Protein AF-T1AWT4-F1 (afdb_monomer_lite)

Organism: NCBI:txid410659

Structure (mmCIF, N/CA/C/O backbone):
data_AF-T1AWT4-F1
#
_entry.id   AF-T1AWT4-F1
#
loop_
_atom_site.group_PDB
_atom_site.id
_atom_site.type_symbol
_atom_site.label_atom_id
_atom_site.label_alt_id
_atom_site.label_comp_id
_atom_site.label_asym_id
_atom_site.label_entity_id
_atom_site.label_seq_id
_atom_site.pdbx_PDB_ins_code
_atom_site.Cartn_x
_atom_site.Cartn_y
_atom_site.Cartn_z
_atom_site.occupancy
_atom_site.B_iso_or_equiv
_atom_site.auth_seq_id
_atom_site.auth_comp_id
_atom_site.auth_asym_id
_atom_site.auth_atom_id
_atom_site.pdbx_PDB_model_num
ATOM 1 N N . MET A 1 1 ? 27.250 -17.850 -4.376 1.00 70.38 1 MET A N 1
ATOM 2 C CA . MET A 1 1 ? 25.868 -17.706 -3.883 1.00 70.38 1 MET A CA 1
ATOM 3 C C . MET A 1 1 ? 25.867 -16.554 -2.902 1.00 70.38 1 MET A C 1
ATOM 5 O O . MET A 1 1 ? 26.574 -16.619 -1.905 1.00 70.38 1 MET A O 1
ATOM 9 N N . SER A 1 2 ? 25.187 -15.474 -3.256 1.00 79.06 2 SER A N 1
ATOM 10 C CA . SER A 1 2 ? 25.083 -14.270 -2.449 1.00 79.06 2 SER A CA 1
ATOM 11 C C . SER A 1 2 ? 23.955 -14.432 -1.433 1.00 79.06 2 SER A C 1
ATOM 13 O O . SER A 1 2 ? 22.835 -14.782 -1.810 1.00 79.06 2 SER A O 1
ATOM 15 N N . LEU A 1 3 ? 24.257 -14.219 -0.152 1.00 82.38 3 LEU A N 1
ATOM 16 C CA . LEU A 1 3 ? 23.323 -14.433 0.962 1.00 82.38 3 LEU A CA 1
ATOM 17 C C . LEU A 1 3 ? 22.868 -13.127 1.630 1.00 82.38 3 LEU A C 1
ATOM 19 O O . LEU A 1 3 ? 22.221 -13.192 2.670 1.00 82.38 3 LEU A O 1
ATOM 23 N N . TYR A 1 4 ? 23.165 -11.954 1.058 1.00 80.94 4 TYR A N 1
ATOM 24 C CA . TYR A 1 4 ? 22.809 -10.673 1.690 1.00 80.94 4 TYR A CA 1
ATOM 25 C C . TYR A 1 4 ? 21.291 -10.459 1.816 1.00 80.94 4 TYR A C 1
ATOM 27 O O . TYR A 1 4 ? 20.862 -9.764 2.720 1.00 80.94 4 TYR A O 1
ATOM 35 N N . LEU A 1 5 ? 20.471 -11.111 0.982 1.00 79.75 5 LEU A N 1
ATOM 36 C CA . LEU A 1 5 ? 19.000 -11.064 1.075 1.00 79.75 5 LEU A CA 1
ATOM 37 C C . LEU A 1 5 ? 18.419 -12.033 2.121 1.00 79.75 5 LEU A C 1
ATOM 39 O O . LEU A 1 5 ? 17.214 -12.026 2.378 1.00 79.75 5 LEU A O 1
ATOM 43 N N . LEU A 1 6 ? 19.243 -12.906 2.714 1.00 81.94 6 LEU A N 1
ATOM 44 C CA . LEU A 1 6 ? 18.782 -13.909 3.677 1.00 81.94 6 LEU A CA 1
ATOM 45 C C . LEU A 1 6 ? 18.166 -13.283 4.945 1.00 81.94 6 LEU A C 1
ATOM 47 O O . LEU A 1 6 ? 17.112 -13.769 5.362 1.00 81.94 6 LEU A O 1
ATOM 51 N N . PRO A 1 7 ? 18.742 -12.226 5.557 1.00 84.31 7 PRO A N 1
ATOM 52 C CA . PRO A 1 7 ? 18.127 -11.550 6.696 1.00 84.31 7 PRO A CA 1
ATOM 53 C C . PRO A 1 7 ? 16.744 -10.990 6.361 1.00 84.31 7 PRO A C 1
ATOM 55 O O . PRO A 1 7 ? 15.805 -11.216 7.124 1.00 84.31 7 PRO A O 1
ATOM 58 N N . ASP A 1 8 ? 16.588 -10.346 5.200 1.00 80.19 8 ASP A N 1
ATOM 59 C CA . ASP A 1 8 ? 15.307 -9.773 4.782 1.00 80.19 8 ASP A CA 1
ATOM 60 C C . ASP A 1 8 ? 14.252 -10.847 4.517 1.00 80.19 8 ASP A C 1
ATOM 62 O O . ASP A 1 8 ? 13.100 -10.728 4.944 1.00 80.19 8 ASP A O 1
ATOM 66 N N . PHE A 1 9 ? 14.656 -11.948 3.880 1.00 80.81 9 PHE A N 1
ATOM 67 C CA . PHE A 1 9 ? 13.790 -13.103 3.679 1.00 80.81 9 PHE A CA 1
ATOM 68 C C . PHE A 1 9 ? 13.318 -13.700 5.011 1.00 80.81 9 PHE A C 1
ATOM 70 O O . PHE A 1 9 ? 12.131 -13.985 5.176 1.00 80.81 9 PHE A O 1
ATOM 77 N N . LEU A 1 10 ? 14.223 -13.867 5.982 1.00 85.12 10 LEU A N 1
ATOM 78 C CA . LEU A 1 10 ? 13.881 -14.387 7.308 1.00 85.12 10 LEU A CA 1
ATOM 79 C C . LEU A 1 10 ? 12.974 -13.423 8.081 1.00 85.12 10 LEU A C 1
ATOM 81 O O . LEU A 1 10 ? 12.008 -13.865 8.705 1.00 85.12 10 LEU A O 1
ATOM 85 N N . ALA A 1 11 ? 13.245 -12.120 8.018 1.00 82.75 11 ALA A N 1
ATOM 86 C CA . ALA A 1 11 ? 12.463 -11.104 8.709 1.00 82.75 11 ALA A CA 1
ATOM 87 C C . ALA A 1 11 ? 11.042 -10.988 8.130 1.00 82.75 11 ALA A C 1
ATOM 89 O O . ALA A 1 11 ? 10.060 -11.096 8.871 1.00 82.75 11 ALA A O 1
ATOM 90 N N . ILE A 1 12 ? 10.906 -10.842 6.807 1.00 80.69 12 ILE A N 1
ATOM 91 C CA . ILE A 1 12 ? 9.599 -10.744 6.137 1.00 80.69 12 ILE A CA 1
ATOM 92 C C . ILE A 1 12 ? 8.855 -12.084 6.194 1.00 80.69 12 ILE A C 1
ATOM 94 O O . ILE A 1 12 ? 7.650 -12.101 6.445 1.00 80.69 12 ILE A O 1
ATOM 98 N N . GLY A 1 13 ? 9.555 -13.213 6.058 1.00 83.50 13 GLY A N 1
ATOM 99 C CA . GLY A 1 13 ? 8.980 -14.547 6.237 1.00 83.50 13 GLY A CA 1
ATOM 100 C C . GLY A 1 13 ? 8.449 -14.779 7.656 1.00 83.50 13 GLY A C 1
ATOM 101 O O . GLY A 1 13 ? 7.340 -15.291 7.827 1.00 83.50 13 GLY A O 1
ATOM 102 N N . GLY A 1 14 ? 9.189 -14.343 8.679 1.00 84.75 14 GLY A N 1
ATOM 103 C CA . GLY A 1 14 ? 8.756 -14.382 10.077 1.00 84.75 14 GLY A CA 1
ATOM 104 C C . GLY A 1 14 ? 7.525 -13.510 10.334 1.00 84.75 14 GLY A C 1
ATOM 105 O O . GLY A 1 14 ? 6.547 -13.979 10.921 1.00 84.75 14 GLY A O 1
ATOM 106 N N . LEU A 1 15 ? 7.523 -12.272 9.830 1.00 79.81 15 LEU A N 1
ATOM 107 C CA . LEU A 1 15 ? 6.368 -11.371 9.903 1.00 79.81 15 LEU A CA 1
ATOM 108 C C . LEU A 1 15 ? 5.143 -11.957 9.197 1.00 79.81 15 LEU A C 1
ATOM 110 O O . LEU A 1 15 ? 4.047 -11.943 9.757 1.00 79.81 15 LEU A O 1
ATOM 114 N N . PHE A 1 16 ? 5.322 -12.540 8.011 1.00 82.19 16 PHE A N 1
ATOM 115 C CA . PHE A 1 16 ? 4.252 -13.218 7.287 1.00 82.19 16 PHE A CA 1
ATOM 116 C C . PHE A 1 16 ? 3.688 -14.401 8.084 1.00 82.19 16 PHE A C 1
ATOM 118 O O . PHE A 1 16 ? 2.470 -14.540 8.192 1.00 82.19 16 PHE A O 1
ATOM 125 N N . ALA A 1 17 ? 4.541 -15.220 8.706 1.00 84.88 17 ALA A N 1
ATOM 126 C CA . ALA A 1 17 ? 4.103 -16.331 9.548 1.00 84.88 17 ALA A CA 1
ATOM 127 C C . ALA A 1 17 ? 3.282 -15.855 10.761 1.00 84.88 17 ALA A C 1
ATOM 129 O O . ALA A 1 17 ? 2.234 -16.436 11.062 1.00 84.88 17 ALA A O 1
ATOM 130 N N . ILE A 1 18 ? 3.705 -14.769 11.418 1.00 81.81 18 ILE A N 1
ATOM 131 C CA . ILE A 1 18 ? 2.941 -14.121 12.497 1.00 81.81 18 ILE A CA 1
ATOM 132 C C . ILE A 1 18 ? 1.583 -13.652 11.967 1.00 81.81 18 ILE A C 1
ATOM 134 O O . ILE A 1 18 ? 0.546 -13.950 12.561 1.00 81.81 18 ILE A O 1
ATOM 138 N N . PHE A 1 19 ? 1.567 -12.983 10.817 1.00 76.19 19 PHE A N 1
ATOM 139 C CA . PHE A 1 19 ? 0.353 -12.452 10.206 1.00 76.19 19 PHE A CA 1
ATOM 140 C C . PHE A 1 19 ? -0.645 -13.559 9.825 1.00 76.19 19 PHE A C 1
ATOM 142 O O . PHE A 1 19 ? -1.837 -13.474 10.125 1.00 76.19 19 PHE A O 1
ATOM 149 N N . VAL A 1 20 ? -0.161 -14.661 9.242 1.00 80.56 20 VAL A N 1
ATOM 150 C CA . VAL A 1 20 ? -0.964 -15.858 8.938 1.00 80.56 20 VAL A CA 1
ATOM 151 C C . VAL A 1 20 ? -1.459 -16.544 10.217 1.00 80.56 20 VAL A C 1
ATOM 153 O O . VAL A 1 20 ? -2.585 -17.046 10.256 1.00 80.56 20 VAL A O 1
ATOM 156 N N . SER A 1 21 ? -0.664 -16.554 11.288 1.00 82.00 21 SER A N 1
ATOM 157 C CA . SER A 1 21 ? -1.091 -17.071 12.593 1.00 82.00 21 SER A CA 1
ATOM 158 C C . SER A 1 21 ? -2.241 -16.240 13.183 1.00 82.00 21 SER A C 1
ATOM 160 O O . SER A 1 21 ? -3.249 -16.798 13.627 1.00 82.00 21 SER A O 1
ATOM 162 N N . LEU A 1 22 ? -2.154 -14.907 13.096 1.00 74.50 22 LEU A N 1
ATOM 163 C CA . LEU A 1 22 ? -3.213 -13.977 13.510 1.00 74.50 22 LEU A CA 1
ATOM 164 C C . LEU A 1 22 ? -4.487 -14.135 12.663 1.00 74.50 22 LEU A C 1
ATOM 166 O O . LEU A 1 22 ? -5.605 -14.085 13.185 1.00 74.50 22 LEU A O 1
ATOM 170 N N . LEU A 1 23 ? -4.334 -14.419 11.368 1.00 71.62 23 LEU A N 1
ATOM 171 C CA . LEU A 1 23 ? -5.440 -14.721 10.458 1.00 71.62 23 LEU A CA 1
ATOM 172 C C . LEU A 1 23 ? -6.250 -15.953 10.855 1.00 71.62 23 LEU A C 1
ATOM 174 O O . LEU A 1 23 ? -7.463 -15.976 10.664 1.00 71.62 23 LEU A O 1
ATOM 178 N N . ARG A 1 24 ? -5.612 -16.985 11.417 1.00 74.94 24 ARG A N 1
ATOM 179 C CA . ARG A 1 24 ? -6.326 -18.196 11.860 1.00 74.94 24 ARG A CA 1
ATOM 180 C C . ARG A 1 24 ? -7.272 -17.919 13.028 1.00 74.94 24 ARG A C 1
ATOM 182 O O . ARG A 1 24 ? -8.227 -18.665 13.222 1.00 74.94 24 ARG A O 1
ATOM 189 N N . ARG A 1 25 ? -7.015 -16.856 13.796 1.00 69.88 25 ARG A N 1
ATOM 190 C CA . ARG A 1 25 ? -7.799 -16.474 14.979 1.00 69.88 25 ARG A CA 1
ATOM 191 C C . ARG A 1 25 ? -8.876 -15.431 14.688 1.00 69.88 25 ARG A C 1
ATOM 193 O O . ARG A 1 25 ? -9.748 -15.223 15.524 1.00 69.88 25 ARG A O 1
ATOM 200 N N . THR A 1 26 ? -8.848 -14.789 13.520 1.00 65.00 26 THR A N 1
ATOM 201 C CA . THR A 1 26 ? -9.745 -13.678 13.181 1.00 65.00 26 THR A CA 1
ATOM 202 C C . THR A 1 26 ? -10.604 -14.014 11.959 1.00 65.00 26 THR A C 1
ATOM 204 O O . THR A 1 26 ? -10.121 -14.478 10.931 1.00 65.00 26 THR A O 1
ATOM 207 N N . ARG A 1 27 ? -11.921 -13.765 12.031 1.00 61.97 27 ARG A N 1
ATOM 208 C CA . ARG A 1 27 ? -12.831 -13.902 10.869 1.00 61.97 27 ARG A CA 1
ATOM 209 C C . ARG A 1 27 ? -12.852 -12.655 9.973 1.00 61.97 27 ARG A C 1
ATOM 211 O O . ARG A 1 27 ? -13.668 -12.566 9.056 1.00 61.97 27 ARG A O 1
ATOM 218 N N . GLN A 1 28 ? -11.972 -11.687 10.227 1.00 66.38 28 GLN A N 1
ATOM 219 C CA . GLN A 1 28 ? -11.958 -10.425 9.503 1.00 66.38 28 GLN A CA 1
ATOM 220 C C . GLN A 1 28 ? -11.434 -10.613 8.073 1.00 66.38 28 GLN A C 1
ATOM 222 O O . GLN A 1 28 ? -10.284 -10.970 7.831 1.00 66.38 28 GLN A O 1
ATOM 227 N N . THR A 1 29 ? -12.299 -10.316 7.106 1.00 65.31 29 THR A N 1
ATOM 228 C CA . THR A 1 29 ? -12.002 -10.355 5.666 1.00 65.31 29 THR A CA 1
ATOM 229 C C . THR A 1 29 ? -10.835 -9.433 5.286 1.00 65.31 29 THR A C 1
ATOM 231 O O . THR A 1 29 ? -9.988 -9.827 4.487 1.00 65.31 29 THR A O 1
ATOM 234 N N . ARG A 1 30 ? -10.739 -8.253 5.915 1.00 71.25 30 ARG A N 1
ATOM 235 C CA . ARG A 1 30 ? -9.683 -7.251 5.685 1.00 71.25 30 ARG A CA 1
ATOM 236 C C . ARG A 1 30 ? -8.277 -7.829 5.858 1.00 71.25 30 ARG A C 1
ATOM 238 O O . ARG A 1 30 ? -7.396 -7.584 5.042 1.00 71.25 30 ARG A O 1
ATOM 245 N N . MET A 1 31 ? -8.090 -8.658 6.882 1.00 74.81 31 MET A N 1
ATOM 246 C CA . MET A 1 31 ? -6.802 -9.263 7.208 1.00 74.81 31 MET A CA 1
ATOM 247 C C . MET A 1 31 ? -6.298 -10.198 6.095 1.00 74.81 31 MET A C 1
ATOM 249 O O . MET A 1 31 ? -5.097 -10.336 5.882 1.00 74.81 31 MET A O 1
ATOM 253 N N . ARG A 1 32 ? -7.203 -10.835 5.338 1.00 79.12 32 ARG A N 1
ATOM 254 C CA . ARG A 1 32 ? -6.817 -11.745 4.245 1.00 79.12 32 ARG A CA 1
ATOM 255 C C . ARG A 1 32 ? -6.215 -10.987 3.066 1.00 79.12 32 ARG A C 1
ATOM 257 O O . ARG A 1 32 ? -5.244 -11.457 2.483 1.00 79.12 32 ARG A O 1
ATOM 264 N N . SER A 1 33 ? -6.755 -9.811 2.749 1.00 79.56 33 SER A N 1
ATOM 265 C CA . SER A 1 33 ? -6.222 -8.943 1.693 1.00 79.56 33 SER A CA 1
ATOM 266 C C . SER A 1 33 ? -4.827 -8.419 2.045 1.00 79.56 33 SER A C 1
ATOM 268 O O . SER A 1 33 ? -3.948 -8.406 1.190 1.00 79.56 33 SER A O 1
ATOM 270 N N . TRP A 1 34 ? -4.579 -8.088 3.316 1.00 85.38 34 TRP A N 1
ATOM 271 C CA . TRP A 1 34 ? -3.237 -7.726 3.785 1.00 85.38 34 TRP A CA 1
ATOM 272 C C . TRP A 1 34 ? -2.228 -8.866 3.627 1.00 85.38 34 TRP A C 1
ATOM 274 O O . TRP A 1 34 ? -1.111 -8.643 3.167 1.00 85.38 34 TRP A O 1
ATOM 284 N N . ALA A 1 35 ? -2.623 -10.099 3.953 1.00 86.38 35 ALA A N 1
ATOM 285 C CA . ALA A 1 35 ? -1.745 -11.254 3.794 1.00 86.38 35 ALA A CA 1
ATOM 286 C C . ALA A 1 35 ? -1.373 -11.530 2.334 1.00 86.38 35 ALA A C 1
ATOM 288 O O . ALA A 1 35 ? -0.261 -11.982 2.080 1.00 86.38 35 ALA A O 1
ATOM 289 N N . LEU A 1 36 ? -2.257 -11.224 1.377 1.00 88.19 36 LEU A N 1
ATOM 290 C CA . LEU A 1 36 ? -1.915 -11.303 -0.043 1.00 88.19 36 LEU A CA 1
ATOM 291 C C . LEU A 1 36 ? -0.762 -10.350 -0.390 1.00 88.19 36 LEU A C 1
ATOM 293 O O . LEU A 1 36 ? 0.190 -10.775 -1.036 1.00 88.19 36 LEU A O 1
ATOM 297 N N . GLY A 1 37 ? -0.806 -9.100 0.080 1.00 90.69 37 GLY A N 1
ATOM 298 C CA . GLY A 1 37 ? 0.286 -8.144 -0.137 1.00 90.69 37 GLY A CA 1
ATOM 299 C C . GLY A 1 37 ? 1.610 -8.612 0.475 1.00 90.69 37 GLY A C 1
ATOM 300 O O . GLY A 1 37 ? 2.645 -8.559 -0.184 1.00 90.69 37 GLY A O 1
ATOM 301 N N . TRP A 1 38 ? 1.582 -9.180 1.685 1.00 91.12 38 TRP A N 1
ATOM 302 C CA . TRP A 1 38 ? 2.777 -9.774 2.301 1.00 91.12 38 TRP A CA 1
ATOM 303 C C . TRP A 1 38 ? 3.313 -10.995 1.543 1.00 91.12 38 TRP A C 1
ATOM 305 O O . TRP A 1 38 ? 4.525 -11.143 1.407 1.00 91.12 38 TRP A O 1
ATOM 315 N N . ALA A 1 39 ? 2.436 -11.848 1.008 1.00 91.00 39 ALA A N 1
ATOM 316 C CA . ALA A 1 39 ? 2.845 -12.983 0.181 1.00 91.00 39 ALA A CA 1
ATOM 317 C C . ALA A 1 39 ? 3.509 -12.526 -1.132 1.00 91.00 39 ALA A C 1
ATOM 319 O O . ALA A 1 39 ? 4.505 -13.111 -1.562 1.00 91.00 39 ALA A O 1
ATOM 320 N N . LEU A 1 40 ? 2.995 -11.455 -1.744 1.00 93.75 40 LEU A N 1
ATOM 321 C CA . LEU A 1 40 ? 3.599 -10.839 -2.927 1.00 93.75 40 LEU A CA 1
ATOM 322 C C . LEU A 1 40 ? 4.975 -10.242 -2.600 1.00 93.75 40 LEU A C 1
ATOM 324 O O . LEU A 1 40 ? 5.919 -10.480 -3.344 1.00 93.75 40 LEU A O 1
ATOM 328 N N . LEU A 1 41 ? 5.144 -9.584 -1.448 1.00 92.44 41 LEU A N 1
ATOM 329 C CA . LEU A 1 41 ? 6.462 -9.104 -1.003 1.00 92.44 41 LEU A CA 1
ATOM 330 C C . LEU A 1 41 ? 7.462 -10.231 -0.747 1.00 92.44 41 LEU A C 1
ATOM 332 O O . LEU A 1 41 ? 8.628 -10.108 -1.109 1.00 92.44 41 LEU A O 1
ATOM 336 N N . LEU A 1 42 ? 7.021 -11.344 -0.159 1.00 91.50 42 LEU A N 1
ATOM 337 C CA . LEU A 1 42 ? 7.882 -12.513 0.012 1.00 91.50 42 LEU A CA 1
ATOM 338 C C . LEU A 1 42 ? 8.323 -13.076 -1.348 1.00 91.50 42 LEU A C 1
ATOM 340 O O . LEU A 1 42 ? 9.478 -13.456 -1.524 1.00 91.50 42 LEU A O 1
ATOM 344 N N . THR A 1 43 ? 7.410 -13.080 -2.323 1.00 93.38 43 THR A N 1
ATOM 345 C CA . THR A 1 43 ? 7.704 -13.497 -3.701 1.00 93.38 43 THR A CA 1
ATOM 346 C C . THR A 1 43 ? 8.664 -12.523 -4.387 1.00 93.38 43 THR A C 1
ATOM 348 O O . THR A 1 43 ? 9.556 -12.966 -5.101 1.00 93.38 43 THR A O 1
ATOM 351 N N . HIS A 1 44 ? 8.537 -11.218 -4.130 1.00 94.00 44 HIS A N 1
ATOM 352 C CA . HIS A 1 44 ? 9.476 -10.193 -4.589 1.00 94.00 44 HIS A CA 1
ATOM 353 C C . HIS A 1 44 ? 10.908 -10.477 -4.106 1.00 94.00 44 HIS A C 1
ATOM 355 O O . HIS A 1 44 ? 11.807 -10.566 -4.936 1.00 94.00 44 HIS A O 1
ATOM 361 N N . ILE A 1 45 ? 11.108 -10.727 -2.807 1.00 91.38 45 ILE A N 1
ATOM 362 C CA . ILE A 1 45 ? 12.441 -11.030 -2.244 1.00 91.38 45 ILE A CA 1
ATOM 363 C C . ILE A 1 45 ? 12.992 -12.336 -2.817 1.00 91.38 45 ILE A C 1
ATOM 365 O O . ILE A 1 45 ? 14.177 -12.442 -3.120 1.00 91.38 45 ILE A O 1
ATOM 369 N N . LEU A 1 46 ? 12.136 -13.350 -2.983 1.00 91.62 46 LEU A N 1
ATOM 370 C CA . LEU A 1 46 ? 12.548 -14.619 -3.578 1.00 91.62 46 LEU A CA 1
ATOM 371 C C . LEU A 1 46 ? 12.982 -14.442 -5.040 1.00 91.62 46 LEU A C 1
ATOM 373 O O . LEU A 1 46 ? 13.968 -15.042 -5.464 1.00 91.62 46 LEU A O 1
ATOM 377 N N . ALA A 1 47 ? 12.267 -13.619 -5.806 1.00 94.31 47 ALA A N 1
ATOM 378 C CA . ALA A 1 47 ? 12.626 -13.300 -7.182 1.00 94.31 47 ALA A CA 1
ATOM 379 C C . ALA A 1 47 ? 13.931 -12.491 -7.253 1.00 94.31 47 ALA A C 1
ATOM 381 O O . ALA A 1 47 ? 14.787 -12.800 -8.076 1.00 94.31 47 ALA A O 1
ATOM 382 N N . GLU A 1 48 ? 14.143 -11.539 -6.344 1.00 92.06 48 GLU A N 1
ATOM 383 C CA . GLU A 1 48 ? 15.404 -10.797 -6.229 1.00 92.06 48 GLU A CA 1
ATOM 384 C C . GLU A 1 48 ? 16.575 -11.729 -5.875 1.00 92.06 48 GLU A C 1
ATOM 386 O O . GLU A 1 48 ? 17.638 -11.686 -6.492 1.00 92.06 48 GLU A O 1
ATOM 391 N N . PHE A 1 49 ? 16.350 -12.674 -4.960 1.00 90.62 49 PHE A N 1
ATOM 392 C CA . PHE A 1 49 ? 17.328 -13.701 -4.621 1.00 90.62 49 PHE A CA 1
ATOM 393 C C . PHE A 1 49 ? 17.717 -14.555 -5.832 1.00 90.62 49 PHE A C 1
ATOM 395 O O . PHE A 1 49 ? 18.902 -14.841 -6.033 1.00 90.62 49 PHE A O 1
ATOM 402 N N . VAL A 1 50 ? 16.735 -14.947 -6.651 1.00 92.00 50 VAL A N 1
ATOM 403 C CA . VAL A 1 50 ? 16.977 -15.647 -7.918 1.00 92.00 50 VAL A CA 1
ATOM 404 C C . VAL A 1 50 ? 17.775 -14.763 -8.875 1.00 92.00 50 VAL A C 1
ATOM 406 O O . VAL A 1 50 ? 18.749 -15.251 -9.443 1.00 92.00 50 VAL A O 1
ATOM 409 N N . ALA A 1 51 ? 17.425 -13.483 -9.014 1.00 91.50 51 ALA A N 1
ATOM 410 C CA . ALA A 1 51 ? 18.093 -12.557 -9.926 1.00 91.50 51 ALA A CA 1
ATOM 411 C C . ALA A 1 51 ? 19.591 -12.412 -9.618 1.00 91.50 51 ALA A C 1
ATOM 413 O O . ALA A 1 51 ? 20.440 -12.504 -10.504 1.00 91.50 51 ALA A O 1
ATOM 414 N N . VAL A 1 52 ? 19.922 -12.285 -8.333 1.00 89.88 52 VAL A N 1
ATOM 415 C CA . VAL A 1 52 ? 21.297 -12.111 -7.846 1.00 89.88 52 VAL A CA 1
ATOM 416 C C . VAL A 1 52 ? 22.132 -13.386 -7.990 1.00 89.88 52 VAL A C 1
ATOM 418 O O . VAL A 1 52 ? 23.347 -13.319 -8.180 1.00 89.88 52 VAL A O 1
ATOM 421 N N . ASN A 1 53 ? 21.508 -14.561 -7.871 1.00 89.44 53 ASN A N 1
ATOM 422 C CA . ASN A 1 53 ? 22.216 -15.843 -7.829 1.00 89.44 53 ASN A CA 1
ATOM 423 C C . ASN A 1 53 ? 22.207 -16.616 -9.156 1.00 89.44 53 ASN A C 1
ATOM 425 O O . ASN A 1 53 ? 23.063 -17.481 -9.347 1.00 89.44 53 ASN A O 1
ATOM 429 N N . ILE A 1 54 ? 21.263 -16.339 -10.060 1.00 91.44 54 ILE A N 1
ATOM 430 C CA . ILE A 1 54 ? 21.089 -17.038 -11.340 1.00 91.44 54 ILE A CA 1
ATOM 431 C C . ILE A 1 54 ? 21.203 -16.027 -12.485 1.00 91.44 54 ILE A C 1
ATOM 433 O O . ILE A 1 54 ? 20.211 -15.533 -13.017 1.00 91.44 54 ILE A O 1
ATOM 437 N N . HIS A 1 55 ? 22.439 -15.754 -12.907 1.00 86.00 55 HIS A N 1
ATOM 438 C CA . HIS A 1 55 ? 22.738 -14.725 -13.910 1.00 86.00 55 HIS A CA 1
ATOM 439 C C . HIS A 1 55 ? 22.012 -14.915 -15.253 1.00 86.00 55 HIS A C 1
ATOM 441 O O . HIS A 1 55 ? 21.635 -13.935 -15.883 1.00 86.00 55 HIS A O 1
ATOM 447 N N . THR A 1 56 ? 21.759 -16.157 -15.684 1.00 88.69 56 THR A N 1
ATOM 448 C CA . THR A 1 56 ? 21.064 -16.452 -16.955 1.00 88.69 56 THR A CA 1
ATOM 449 C C . THR A 1 56 ? 19.585 -16.066 -16.962 1.00 88.69 56 THR A C 1
ATOM 451 O O . THR A 1 56 ? 18.992 -15.977 -18.033 1.00 88.69 56 THR A O 1
ATOM 454 N N . ALA A 1 57 ? 18.986 -15.850 -15.790 1.00 86.62 57 ALA A N 1
ATOM 455 C CA . ALA A 1 57 ? 17.589 -15.458 -15.627 1.00 86.62 57 ALA A CA 1
ATOM 456 C C . ALA A 1 57 ? 17.442 -14.107 -14.903 1.00 86.62 57 ALA A C 1
ATOM 458 O O . ALA A 1 57 ? 16.337 -13.772 -14.484 1.00 86.62 57 ALA A O 1
ATOM 459 N N . SER A 1 58 ? 18.535 -13.348 -14.753 1.00 90.81 58 SER A N 1
ATOM 460 C CA . SER A 1 58 ? 18.601 -12.128 -13.937 1.00 90.81 58 SER A CA 1
ATOM 461 C C . SER A 1 58 ? 17.526 -11.108 -14.314 1.00 90.81 58 SER A C 1
ATOM 463 O O . SER A 1 58 ? 16.720 -10.730 -13.468 1.00 90.81 58 SER A O 1
ATOM 465 N N . ASP A 1 59 ? 17.445 -10.723 -15.588 1.00 92.19 59 ASP A N 1
ATOM 466 C CA . ASP A 1 59 ? 16.521 -9.674 -16.043 1.00 92.19 59 ASP A CA 1
ATOM 467 C C . ASP A 1 59 ? 15.055 -10.080 -15.857 1.00 92.19 59 ASP A C 1
ATOM 469 O O . ASP A 1 59 ? 14.237 -9.314 -15.348 1.00 92.19 59 ASP A O 1
ATOM 473 N N . ALA A 1 60 ? 14.727 -11.330 -16.193 1.00 94.38 60 ALA A N 1
ATOM 474 C CA . ALA A 1 60 ? 13.391 -11.877 -15.982 1.00 94.38 60 ALA A CA 1
ATOM 475 C C . ALA A 1 60 ? 13.040 -11.953 -14.487 1.00 94.38 60 ALA A C 1
ATOM 477 O O . ALA A 1 60 ? 11.907 -11.673 -14.099 1.00 94.38 60 ALA A O 1
ATOM 478 N N . ALA A 1 61 ? 14.004 -12.308 -13.639 1.00 95.25 61 ALA A N 1
ATOM 479 C CA . ALA A 1 61 ? 13.813 -12.384 -12.201 1.00 95.25 61 ALA A CA 1
ATOM 480 C C . ALA A 1 61 ? 13.637 -10.992 -11.568 1.00 95.25 61 ALA A C 1
ATOM 482 O O . ALA A 1 61 ? 12.734 -10.828 -10.748 1.00 95.25 61 ALA A O 1
ATOM 483 N N . TYR A 1 62 ? 14.388 -9.971 -12.000 1.00 95.81 62 TYR A N 1
ATOM 484 C CA . TYR A 1 62 ? 14.156 -8.582 -11.585 1.00 95.81 62 TYR A CA 1
ATOM 485 C C . TYR A 1 62 ? 12.814 -8.035 -12.085 1.00 95.81 62 TYR A C 1
ATOM 487 O O . TYR A 1 62 ? 12.122 -7.347 -11.333 1.00 95.81 62 TYR A O 1
ATOM 495 N N . ALA A 1 63 ? 12.386 -8.398 -13.298 1.00 96.25 63 ALA A N 1
ATOM 496 C CA . ALA A 1 63 ? 11.051 -8.061 -13.787 1.00 96.25 63 ALA A CA 1
ATOM 497 C C . ALA A 1 63 ? 9.965 -8.658 -12.880 1.00 96.25 63 ALA A C 1
ATOM 499 O O . ALA A 1 63 ? 9.062 -7.948 -12.439 1.00 96.25 63 ALA A O 1
ATOM 500 N N . VAL A 1 64 ? 10.075 -9.949 -12.542 1.00 97.38 64 VAL A N 1
ATOM 501 C CA . VAL A 1 64 ? 9.148 -10.613 -11.613 1.00 97.38 64 VAL A CA 1
ATOM 502 C C . VAL A 1 64 ? 9.184 -9.942 -10.242 1.00 97.38 64 VAL A C 1
ATOM 504 O O . VAL A 1 64 ? 8.121 -9.652 -9.695 1.00 97.38 64 VAL A O 1
ATOM 507 N N . ALA A 1 65 ? 10.368 -9.646 -9.701 1.00 96.56 65 ALA A N 1
ATOM 508 C CA . ALA A 1 65 ? 10.508 -8.973 -8.413 1.00 96.56 65 ALA A CA 1
ATOM 509 C C . ALA A 1 65 ? 9.787 -7.615 -8.408 1.00 96.56 65 ALA A C 1
ATOM 511 O O . ALA A 1 65 ? 9.008 -7.334 -7.494 1.00 96.56 65 ALA A O 1
ATOM 512 N N . SER A 1 66 ? 9.984 -6.806 -9.447 1.00 97.25 66 SER A N 1
ATOM 513 C CA . SER A 1 66 ? 9.361 -5.488 -9.608 1.00 97.25 66 SER A CA 1
ATOM 514 C C . SER A 1 66 ? 7.842 -5.570 -9.785 1.00 97.25 66 SER A C 1
ATOM 516 O O . SER A 1 66 ? 7.103 -4.812 -9.158 1.00 97.25 66 SER A O 1
ATOM 518 N N . ILE A 1 67 ? 7.349 -6.537 -10.567 1.00 97.44 67 ILE A N 1
ATOM 519 C CA . ILE A 1 67 ? 5.907 -6.775 -10.735 1.00 97.44 67 ILE A CA 1
ATOM 520 C C . ILE A 1 67 ? 5.278 -7.207 -9.407 1.00 97.44 67 ILE A C 1
ATOM 522 O O . ILE A 1 67 ? 4.211 -6.718 -9.048 1.00 97.44 67 ILE A O 1
ATOM 526 N N . MET A 1 68 ? 5.922 -8.098 -8.648 1.00 97.12 68 MET A N 1
ATOM 527 C CA . MET A 1 68 ? 5.413 -8.521 -7.339 1.00 97.12 68 MET A CA 1
ATOM 528 C C . MET A 1 68 ? 5.361 -7.357 -6.342 1.00 97.12 68 MET A C 1
ATOM 530 O O . MET A 1 68 ? 4.410 -7.268 -5.566 1.00 97.12 68 MET A O 1
ATOM 534 N N . LEU A 1 69 ? 6.338 -6.447 -6.389 1.00 96.19 69 LEU A N 1
ATOM 535 C CA . LEU A 1 69 ? 6.353 -5.237 -5.569 1.00 96.19 69 LEU A CA 1
ATOM 536 C C . LEU A 1 69 ? 5.198 -4.289 -5.935 1.00 96.19 69 LEU A C 1
ATOM 538 O O . LEU A 1 69 ? 4.460 -3.853 -5.051 1.00 96.19 69 LEU A O 1
ATOM 542 N N . LEU A 1 70 ? 4.976 -4.047 -7.233 1.00 96.44 70 LEU A N 1
ATOM 543 C CA . LEU A 1 70 ? 3.827 -3.281 -7.723 1.00 96.44 70 LEU A CA 1
ATOM 544 C C . LEU A 1 70 ? 2.506 -3.919 -7.263 1.00 96.44 70 LEU A C 1
ATOM 546 O O . LEU A 1 70 ? 1.697 -3.269 -6.600 1.00 96.44 70 LEU A O 1
ATOM 550 N N . LEU A 1 71 ? 2.306 -5.213 -7.530 1.00 94.69 71 LEU A N 1
ATOM 551 C CA . LEU A 1 71 ? 1.088 -5.937 -7.155 1.00 94.69 71 LEU A CA 1
ATOM 552 C C . LEU A 1 71 ? 0.869 -5.990 -5.634 1.00 94.69 71 LEU A C 1
ATOM 554 O O . LEU A 1 71 ? -0.279 -6.036 -5.184 1.00 94.69 71 LEU A O 1
ATOM 558 N N . ALA A 1 72 ? 1.931 -5.961 -4.824 1.00 94.50 72 ALA A N 1
ATOM 559 C CA . ALA A 1 72 ? 1.803 -5.862 -3.373 1.00 94.50 72 ALA A CA 1
ATOM 560 C C . ALA A 1 72 ? 1.142 -4.539 -2.960 1.00 94.50 72 ALA A C 1
ATOM 562 O O . ALA A 1 72 ? 0.235 -4.548 -2.125 1.00 94.50 72 ALA A O 1
ATOM 563 N N . SER A 1 73 ? 1.530 -3.417 -3.577 1.00 94.25 73 SER A N 1
ATOM 564 C CA . SER A 1 73 ? 0.886 -2.119 -3.336 1.00 94.25 73 SER A CA 1
ATOM 565 C C . SER A 1 73 ? -0.605 -2.149 -3.699 1.00 94.25 73 SER A C 1
ATOM 567 O O . SER A 1 73 ? -1.442 -1.704 -2.917 1.00 94.25 73 SER A O 1
ATOM 569 N N . VAL A 1 74 ? -0.961 -2.795 -4.809 1.00 90.25 74 VAL A N 1
ATOM 570 C CA . VAL A 1 74 ? -2.344 -2.985 -5.270 1.00 90.25 74 VAL A CA 1
ATOM 571 C C . VAL A 1 74 ? -3.152 -3.824 -4.277 1.00 90.25 74 VAL A C 1
ATOM 573 O O . VAL A 1 74 ? -4.287 -3.480 -3.934 1.00 90.25 74 VAL A O 1
ATOM 576 N N . ALA A 1 75 ? -2.562 -4.901 -3.752 1.00 89.62 75 ALA A N 1
ATOM 577 C CA . ALA A 1 75 ? -3.174 -5.705 -2.699 1.00 89.62 75 ALA A CA 1
ATOM 578 C C . ALA A 1 75 ? -3.394 -4.891 -1.409 1.00 89.62 75 ALA A C 1
ATOM 580 O O . ALA A 1 75 ? -4.440 -5.031 -0.770 1.00 89.62 75 ALA A O 1
ATOM 581 N N . PHE A 1 76 ? -2.464 -4.002 -1.050 1.00 91.50 76 PHE A N 1
ATOM 582 C CA . PHE A 1 76 ? -2.606 -3.106 0.100 1.00 91.50 76 PHE A CA 1
ATOM 583 C C . PHE A 1 76 ? -3.642 -1.998 -0.122 1.00 91.50 76 PHE A C 1
ATOM 585 O O . PHE A 1 76 ? -4.436 -1.734 0.780 1.00 91.50 76 PHE A O 1
ATOM 592 N N . ILE A 1 77 ? -3.721 -1.409 -1.319 1.00 88.12 77 ILE A N 1
ATOM 593 C CA . ILE A 1 77 ? -4.797 -0.488 -1.724 1.00 88.12 77 ILE A CA 1
ATOM 594 C C . ILE A 1 77 ? -6.148 -1.182 -1.563 1.00 88.12 77 ILE A C 1
ATOM 596 O O . ILE A 1 77 ? -7.076 -0.642 -0.956 1.00 88.12 77 ILE A O 1
ATOM 600 N N . TRP A 1 78 ? -6.256 -2.416 -2.054 1.00 84.31 78 TRP A N 1
ATOM 601 C CA . TRP A 1 78 ? -7.473 -3.202 -1.918 1.00 84.31 78 TRP A CA 1
ATOM 602 C C . TRP A 1 78 ? -7.824 -3.486 -0.451 1.00 84.31 78 TRP A C 1
ATOM 604 O O . TRP A 1 78 ? -8.984 -3.336 -0.057 1.00 84.31 78 TRP A O 1
ATOM 614 N N . ALA A 1 79 ? -6.831 -3.836 0.370 1.00 85.25 79 ALA A N 1
ATOM 615 C CA . ALA A 1 79 ? -7.008 -4.065 1.800 1.00 85.25 79 ALA A CA 1
ATOM 616 C C . ALA A 1 79 ? -7.423 -2.790 2.562 1.00 85.25 79 ALA A C 1
ATOM 618 O O . ALA A 1 79 ? -8.236 -2.860 3.490 1.00 85.25 79 ALA A O 1
ATOM 619 N N . ALA A 1 80 ? -6.913 -1.625 2.153 1.00 85.56 80 ALA A N 1
ATOM 620 C CA . ALA A 1 80 ? -7.276 -0.325 2.707 1.00 85.56 80 ALA A CA 1
ATOM 621 C C . ALA A 1 80 ? -8.711 0.084 2.340 1.00 85.56 80 ALA A C 1
ATOM 623 O O . ALA A 1 80 ? -9.435 0.600 3.181 1.00 85.56 80 ALA A O 1
ATOM 624 N N . LEU A 1 81 ? -9.183 -0.208 1.126 1.00 79.12 81 LEU A N 1
ATOM 625 C CA . LEU A 1 81 ? -10.535 0.166 0.682 1.00 79.12 81 LEU A CA 1
ATOM 626 C C . LEU A 1 81 ? -11.677 -0.606 1.375 1.00 79.12 81 LEU A C 1
ATOM 628 O O . LEU A 1 81 ? -12.849 -0.299 1.135 1.00 79.12 81 LEU A O 1
ATOM 632 N N . GLU A 1 82 ? -11.364 -1.611 2.207 1.00 71.25 82 GLU A N 1
ATOM 633 C CA . GLU A 1 82 ? -12.330 -2.495 2.882 1.00 71.25 82 GLU A CA 1
ATOM 634 C C . GLU A 1 82 ? -13.425 -3.025 1.930 1.00 71.25 82 GLU A C 1
ATOM 636 O O . GLU A 1 82 ? -14.595 -3.199 2.304 1.00 71.25 82 GLU A O 1
ATOM 641 N N . ALA A 1 83 ? -13.073 -3.235 0.659 1.00 60.91 83 ALA A N 1
ATOM 642 C CA . ALA A 1 83 ? -14.009 -3.729 -0.336 1.00 60.91 83 ALA A CA 1
ATOM 643 C C . ALA A 1 83 ? -14.311 -5.208 -0.033 1.00 60.91 83 ALA A C 1
ATOM 645 O O . ALA A 1 83 ? -13.376 -5.996 0.132 1.00 60.91 83 ALA A O 1
ATOM 646 N N . PRO A 1 84 ? -15.590 -5.623 0.048 1.00 55.53 84 PRO A N 1
ATOM 647 C CA . PRO A 1 84 ? -15.917 -7.015 0.325 1.00 55.53 84 PRO A CA 1
ATOM 648 C C . PRO A 1 84 ? -15.289 -7.925 -0.740 1.00 55.53 84 PRO A C 1
ATOM 650 O O . PRO A 1 84 ? -15.438 -7.670 -1.937 1.00 55.53 84 PRO A O 1
ATOM 653 N N . LEU A 1 85 ? -14.650 -9.016 -0.292 1.00 51.66 85 LEU A N 1
ATOM 654 C CA . LEU A 1 85 ? -14.006 -10.072 -1.102 1.00 51.66 85 LEU A CA 1
ATOM 655 C C . LEU A 1 85 ? -14.884 -10.642 -2.240 1.00 51.66 85 LEU A C 1
ATOM 657 O O . LEU A 1 85 ? -14.394 -11.380 -3.085 1.00 51.66 85 LEU A O 1
ATOM 661 N N . GLN A 1 86 ? -16.181 -10.329 -2.271 1.00 53.06 86 GLN A N 1
ATOM 662 C CA . GLN A 1 86 ? -17.182 -10.958 -3.133 1.00 53.06 86 GLN A CA 1
ATOM 663 C C . GLN A 1 86 ? -17.383 -10.300 -4.508 1.00 53.06 86 GLN A C 1
ATOM 665 O O . GLN A 1 86 ? -18.114 -10.844 -5.332 1.00 53.06 86 GLN A O 1
ATOM 670 N N . HIS A 1 87 ? -16.726 -9.181 -4.823 1.00 67.50 87 HIS A N 1
ATOM 671 C CA . HIS A 1 87 ? -16.820 -8.590 -6.162 1.00 67.50 87 HIS A CA 1
ATOM 672 C C . HIS A 1 87 ? -15.573 -8.921 -6.981 1.00 67.50 87 HIS A C 1
ATOM 674 O O . HIS A 1 87 ? -14.746 -8.049 -7.220 1.00 67.50 87 HIS A O 1
ATOM 680 N N . TRP A 1 88 ? -15.449 -10.159 -7.473 1.00 71.69 88 TRP A N 1
ATOM 681 C CA . TRP A 1 88 ? -14.393 -10.543 -8.431 1.00 71.69 88 TRP A CA 1
ATOM 682 C C . TRP A 1 88 ? -14.281 -9.553 -9.607 1.00 71.69 88 TRP A C 1
ATOM 684 O O . TRP A 1 88 ? -13.203 -9.330 -10.137 1.00 71.69 88 TRP A O 1
ATOM 694 N N . ARG A 1 89 ? -15.392 -8.895 -9.974 1.00 77.12 89 ARG A N 1
ATOM 695 C CA . ARG A 1 89 ? -15.449 -7.813 -10.968 1.00 77.12 89 ARG A CA 1
ATOM 696 C C . ARG A 1 89 ? -14.623 -6.589 -10.573 1.00 77.12 89 ARG A C 1
ATOM 698 O O . ARG A 1 89 ? -14.052 -5.950 -11.444 1.00 77.12 89 ARG A O 1
ATOM 705 N N . PHE A 1 90 ? -14.594 -6.232 -9.290 1.00 74.44 90 PHE A N 1
ATOM 706 C CA . PHE A 1 90 ? -13.752 -5.152 -8.780 1.00 74.44 90 PHE A CA 1
ATOM 707 C C . PHE A 1 90 ? -12.278 -5.549 -8.841 1.00 74.44 90 PHE A C 1
ATOM 709 O O . PHE A 1 90 ? -11.474 -4.771 -9.334 1.00 74.44 90 PHE A O 1
ATOM 716 N N . LEU A 1 91 ? -11.949 -6.784 -8.449 1.00 72.94 91 LEU A N 1
ATOM 717 C CA . LEU A 1 91 ? -10.595 -7.329 -8.594 1.00 72.94 91 LEU A CA 1
ATOM 718 C C . LEU A 1 91 ? -10.138 -7.373 -10.054 1.00 72.94 91 LEU A C 1
ATOM 720 O O . LEU A 1 91 ? -9.026 -6.964 -10.352 1.00 72.94 91 LEU A O 1
ATOM 724 N N . ALA A 1 92 ? -11.006 -7.804 -10.969 1.00 78.75 92 ALA A N 1
ATOM 725 C CA . ALA A 1 92 ? -10.715 -7.820 -12.397 1.00 78.75 92 ALA A CA 1
ATOM 726 C C . ALA A 1 92 ? -10.501 -6.406 -12.955 1.00 78.75 92 ALA A C 1
ATOM 728 O O . ALA A 1 92 ? -9.613 -6.206 -13.774 1.00 78.75 92 ALA A O 1
ATOM 729 N N . ARG A 1 93 ? -11.279 -5.413 -12.495 1.00 81.56 93 ARG A N 1
ATOM 730 C CA . ARG A 1 93 ? -11.052 -4.007 -12.860 1.00 81.56 93 ARG A CA 1
ATOM 731 C C . ARG A 1 93 ? -9.730 -3.496 -12.314 1.00 81.56 93 ARG A C 1
ATOM 733 O O . ARG A 1 93 ? -8.995 -2.890 -13.072 1.00 81.56 93 ARG A O 1
ATOM 740 N N . LEU A 1 94 ? -9.435 -3.749 -11.040 1.00 79.44 94 LEU A N 1
ATOM 741 C CA . LEU A 1 94 ? -8.180 -3.338 -10.421 1.00 79.44 94 LEU A CA 1
ATOM 742 C C . LEU A 1 94 ? -6.993 -3.952 -11.177 1.00 79.44 94 LEU A C 1
ATOM 744 O O . LEU A 1 94 ? -6.147 -3.222 -11.659 1.00 79.44 94 LEU A O 1
ATOM 748 N N . ALA A 1 95 ? -7.005 -5.263 -11.425 1.00 79.75 95 ALA A N 1
ATOM 749 C CA . ALA A 1 95 ? -5.971 -5.931 -12.218 1.00 79.75 95 ALA A CA 1
ATOM 750 C C . ALA A 1 95 ? -5.855 -5.386 -13.656 1.00 79.75 95 ALA A C 1
ATOM 752 O O . ALA A 1 95 ? -4.754 -5.284 -14.185 1.00 79.75 95 ALA A O 1
ATOM 753 N N . ALA A 1 96 ? -6.972 -5.020 -14.295 1.00 85.56 96 ALA A N 1
ATOM 754 C CA . ALA A 1 96 ? -6.956 -4.431 -15.633 1.00 85.56 96 ALA A CA 1
ATOM 755 C C . ALA A 1 96 ? -6.366 -3.011 -15.658 1.00 85.56 96 ALA A C 1
ATOM 757 O O . ALA A 1 96 ? -5.760 -2.633 -16.657 1.00 85.56 96 ALA A O 1
ATOM 758 N N . VAL A 1 97 ? -6.542 -2.235 -14.583 1.00 89.38 97 VAL A N 1
ATOM 759 C CA . VAL A 1 97 ? -5.968 -0.887 -14.441 1.00 89.38 97 VAL A CA 1
ATOM 760 C C . VAL A 1 97 ? -4.451 -0.933 -14.299 1.00 89.38 97 VAL A C 1
ATOM 762 O O . VAL A 1 97 ? -3.784 -0.060 -14.836 1.00 89.38 97 VAL A O 1
ATOM 765 N N . GLU A 1 98 ? -3.929 -1.970 -13.650 1.00 92.25 98 GLU A N 1
ATOM 766 C CA . GLU A 1 98 ? -2.494 -2.159 -13.388 1.00 92.25 98 GLU A CA 1
ATOM 767 C C . GLU A 1 98 ? -1.755 -2.832 -14.552 1.00 92.25 98 GLU A C 1
ATOM 769 O O . GLU A 1 98 ? -0.527 -2.841 -14.609 1.00 92.25 98 GLU A O 1
ATOM 774 N N . LEU A 1 99 ? -2.487 -3.414 -15.508 1.00 95.12 99 LEU A N 1
ATOM 775 C CA . LEU A 1 99 ? -1.894 -4.101 -16.654 1.00 95.12 99 LEU A CA 1
ATOM 776 C C . LEU A 1 99 ? -0.920 -3.214 -17.459 1.00 95.12 99 LEU A C 1
ATOM 778 O O . LEU A 1 99 ? 0.140 -3.724 -17.819 1.00 95.12 99 LEU A O 1
ATOM 782 N N . PRO A 1 100 ? -1.204 -1.924 -17.739 1.00 97.44 100 PRO A N 1
ATOM 783 C CA . PRO A 1 100 ? -0.250 -1.042 -18.404 1.00 97.44 100 PRO A CA 1
ATOM 784 C C . PRO A 1 100 ? 1.066 -0.887 -17.636 1.00 97.44 100 PRO A C 1
ATOM 786 O O . PRO A 1 100 ? 2.121 -0.930 -18.261 1.00 97.44 100 PRO A O 1
ATOM 789 N N . ASP A 1 101 ? 1.017 -0.785 -16.307 1.00 97.31 101 ASP A N 1
ATOM 790 C CA . ASP A 1 101 ? 2.203 -0.639 -15.456 1.00 97.31 101 ASP A CA 1
ATOM 791 C C . ASP A 1 101 ? 2.983 -1.966 -15.352 1.00 97.31 101 ASP A C 1
ATOM 793 O O . ASP A 1 101 ? 4.212 -1.983 -15.401 1.00 97.31 101 ASP A O 1
ATOM 797 N N . VAL A 1 102 ? 2.299 -3.116 -15.359 1.00 97.50 102 VAL A N 1
ATOM 798 C CA . VAL A 1 102 ? 2.957 -4.430 -15.501 1.00 97.50 102 VAL A CA 1
ATOM 799 C C . VAL A 1 102 ? 3.668 -4.552 -16.852 1.00 97.50 102 VAL A C 1
ATOM 801 O O . VAL A 1 102 ? 4.823 -4.974 -16.907 1.00 97.50 102 VAL A O 1
ATOM 804 N N . VAL A 1 103 ? 3.007 -4.172 -17.950 1.00 97.94 103 VAL A N 1
ATOM 805 C CA . VAL A 1 103 ? 3.614 -4.196 -19.292 1.00 97.94 103 VAL A CA 1
ATOM 806 C C . VAL A 1 103 ? 4.774 -3.201 -19.378 1.00 97.94 103 VAL A C 1
ATOM 808 O O . VAL A 1 103 ? 5.789 -3.522 -19.994 1.00 97.94 103 VAL A O 1
ATOM 811 N N . PHE A 1 104 ? 4.671 -2.042 -18.720 1.00 98.38 104 PHE A N 1
ATOM 812 C CA . PHE A 1 104 ? 5.758 -1.069 -18.595 1.00 98.38 104 PHE A CA 1
ATOM 813 C C . PHE A 1 104 ? 6.999 -1.731 -17.991 1.00 98.38 104 PHE A C 1
ATOM 815 O O . PHE A 1 104 ? 8.070 -1.677 -18.593 1.00 98.38 104 PHE A O 1
ATOM 822 N N . ILE A 1 105 ? 6.847 -2.417 -16.853 1.00 98.00 105 ILE A N 1
ATOM 823 C CA . ILE A 1 105 ? 7.949 -3.114 -16.173 1.00 98.00 105 ILE A CA 1
ATOM 824 C C . ILE A 1 105 ? 8.549 -4.203 -17.070 1.00 98.00 105 ILE A C 1
ATOM 826 O O . ILE A 1 105 ? 9.768 -4.318 -17.176 1.00 98.00 105 ILE A O 1
ATOM 830 N N . VAL A 1 106 ? 7.715 -4.994 -17.752 1.00 97.62 106 VAL A N 1
ATOM 831 C CA . VAL A 1 106 ? 8.209 -6.036 -18.667 1.00 97.62 106 VAL A CA 1
ATOM 832 C C . VAL A 1 106 ? 9.042 -5.427 -19.795 1.00 97.62 106 VAL A C 1
ATOM 834 O O . VAL A 1 106 ? 10.119 -5.940 -20.092 1.00 97.62 106 VAL A O 1
ATOM 837 N N . LEU A 1 107 ? 8.583 -4.334 -20.413 1.00 97.69 107 LEU A N 1
ATOM 838 C CA . LEU A 1 107 ? 9.332 -3.645 -21.470 1.00 97.69 107 LEU A CA 1
ATOM 839 C C . LEU A 1 107 ? 10.648 -3.044 -20.964 1.00 97.69 107 LEU A C 1
ATOM 841 O O . LEU A 1 107 ? 11.633 -3.078 -21.704 1.00 97.69 107 LEU A O 1
ATOM 845 N N . LEU A 1 108 ? 10.660 -2.556 -19.720 1.00 97.19 108 LEU A N 1
ATOM 846 C CA . LEU A 1 108 ? 11.842 -2.007 -19.060 1.00 97.19 108 LEU A CA 1
ATOM 847 C C . LEU A 1 108 ? 12.934 -3.064 -18.905 1.00 97.19 108 LEU A C 1
ATOM 849 O O . LEU A 1 108 ? 14.015 -2.930 -19.471 1.00 97.19 108 LEU A O 1
ATOM 853 N N . PHE A 1 109 ? 12.623 -4.167 -18.225 1.00 96.06 109 PHE A N 1
ATOM 854 C CA . PHE A 1 109 ? 13.609 -5.210 -17.935 1.00 96.06 109 PHE A CA 1
ATOM 855 C C . PHE A 1 109 ? 13.956 -6.089 -19.142 1.00 96.06 109 PHE A C 1
ATOM 857 O O . PHE A 1 109 ? 15.034 -6.667 -19.181 1.00 96.06 109 PHE A O 1
ATOM 864 N N . SER A 1 110 ? 13.084 -6.183 -20.151 1.00 94.69 110 SER A N 1
ATOM 865 C CA . SER A 1 110 ? 13.420 -6.858 -21.418 1.00 94.69 110 SER A CA 1
ATOM 866 C C . SER A 1 110 ? 14.198 -5.974 -22.398 1.00 94.69 110 SER A C 1
ATOM 868 O O . SER A 1 110 ? 14.553 -6.444 -23.479 1.00 94.69 110 SER A O 1
ATOM 870 N N . ASN A 1 111 ? 14.444 -4.704 -22.047 1.00 92.88 111 ASN A N 1
ATOM 871 C CA . ASN A 1 111 ? 15.070 -3.700 -22.909 1.00 92.88 111 ASN A CA 1
ATOM 872 C C . ASN A 1 111 ? 14.397 -3.581 -24.296 1.00 92.88 111 ASN A C 1
ATOM 874 O O . ASN A 1 111 ? 15.043 -3.325 -25.312 1.00 92.88 111 ASN A O 1
ATOM 878 N N . ALA A 1 112 ? 13.081 -3.812 -24.344 1.00 94.44 112 ALA A N 1
ATOM 879 C CA . ALA A 1 112 ? 12.271 -3.794 -25.564 1.00 94.44 112 ALA A CA 1
ATOM 880 C C . ALA A 1 112 ? 11.379 -2.543 -25.667 1.00 94.44 112 ALA A C 1
ATOM 882 O O . ALA A 1 112 ? 10.658 -2.361 -26.652 1.00 94.44 112 ALA A O 1
ATOM 883 N N . GLY A 1 113 ? 11.380 -1.693 -24.638 1.00 94.69 113 GLY A N 1
ATOM 884 C CA . GLY A 1 113 ? 10.563 -0.488 -24.593 1.00 94.69 113 GLY A CA 1
ATOM 885 C C . GLY A 1 113 ? 11.090 0.655 -25.459 1.00 94.69 113 GLY A C 1
ATOM 886 O O . GLY A 1 113 ? 12.281 0.799 -25.713 1.00 94.69 113 GLY A O 1
ATOM 887 N N . THR A 1 114 ? 10.169 1.517 -25.887 1.00 97.12 114 THR A N 1
ATOM 888 C CA . THR A 1 114 ? 10.473 2.790 -26.556 1.00 97.12 114 THR A CA 1
ATOM 889 C C . THR A 1 114 ? 9.804 3.931 -25.789 1.00 97.12 114 THR A C 1
ATOM 891 O O . THR A 1 114 ? 8.771 3.691 -25.156 1.00 97.12 114 THR A O 1
ATOM 894 N N . PRO A 1 115 ? 10.303 5.181 -25.870 1.00 97.12 115 PRO A N 1
ATOM 895 C CA . PRO A 1 115 ? 9.666 6.324 -25.207 1.00 97.12 115 PRO A CA 1
ATOM 896 C C . PRO A 1 115 ? 8.170 6.448 -25.526 1.00 97.12 115 PRO A C 1
ATOM 898 O O . PRO A 1 115 ? 7.354 6.678 -24.637 1.00 97.12 115 PRO A O 1
ATOM 901 N N . VAL A 1 116 ? 7.786 6.205 -26.785 1.00 97.50 116 VAL A N 1
ATOM 902 C CA . VAL A 1 116 ? 6.381 6.226 -27.225 1.00 97.50 116 VAL A CA 1
ATOM 903 C C . VAL A 1 116 ? 5.563 5.121 -26.553 1.00 97.50 116 VAL A C 1
ATOM 905 O O . VAL A 1 116 ? 4.440 5.380 -26.117 1.00 97.50 116 VAL A O 1
ATOM 908 N N . ALA A 1 117 ? 6.107 3.905 -26.439 1.00 97.94 117 ALA A N 1
ATOM 909 C CA . ALA A 1 117 ? 5.429 2.802 -25.763 1.00 97.94 117 ALA A CA 1
ATOM 910 C C . ALA A 1 117 ? 5.195 3.118 -24.279 1.00 97.94 117 ALA A C 1
ATOM 912 O O . ALA A 1 117 ? 4.069 2.991 -23.805 1.00 97.94 117 ALA A O 1
ATOM 913 N N . TYR A 1 118 ? 6.216 3.609 -23.573 1.00 98.19 118 TYR A N 1
ATOM 914 C CA . TYR A 1 118 ? 6.109 3.976 -22.161 1.00 98.19 118 TYR A CA 1
ATOM 915 C C . TYR A 1 118 ? 5.091 5.094 -21.919 1.00 98.19 118 TYR A C 1
ATOM 917 O O . TYR A 1 118 ? 4.212 4.942 -21.076 1.00 98.19 118 TYR A O 1
ATOM 925 N N . VAL A 1 119 ? 5.126 6.167 -22.717 1.00 97.94 119 VAL A N 1
ATOM 926 C CA . VAL A 1 119 ? 4.129 7.252 -22.644 1.00 97.94 119 VAL A CA 1
ATOM 927 C C . VAL A 1 119 ? 2.715 6.721 -22.889 1.00 97.94 119 VAL A C 1
ATOM 929 O O . VAL A 1 119 ? 1.782 7.082 -22.173 1.00 97.94 119 VAL A O 1
ATOM 932 N N . THR A 1 120 ? 2.546 5.837 -23.875 1.00 98.06 120 THR A N 1
ATOM 933 C CA . THR A 1 120 ? 1.242 5.233 -24.189 1.00 98.06 120 THR A CA 1
ATOM 934 C C . THR A 1 120 ? 0.722 4.394 -23.022 1.00 98.06 120 THR A C 1
ATOM 936 O O . THR A 1 120 ? -0.456 4.493 -22.673 1.00 98.06 120 THR A O 1
ATOM 939 N N . LEU A 1 121 ? 1.593 3.605 -22.387 1.00 98.12 121 LEU A N 1
ATOM 940 C CA . LEU A 1 121 ? 1.253 2.805 -21.211 1.00 98.12 121 LEU A CA 1
ATOM 941 C C . LEU A 1 121 ? 0.896 3.687 -20.012 1.00 98.12 121 LEU A C 1
ATOM 943 O O . LEU A 1 121 ? -0.125 3.437 -19.379 1.00 98.12 121 LEU A O 1
ATOM 947 N N . SER A 1 122 ? 1.638 4.771 -19.761 1.00 97.31 122 SER A N 1
ATOM 948 C CA . SER A 1 122 ? 1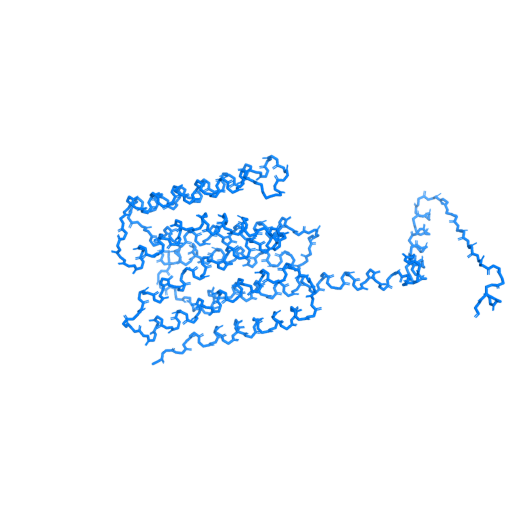.304 5.733 -18.703 1.00 97.31 122 SER A CA 1
ATOM 949 C C . SER A 1 122 ? -0.051 6.410 -18.938 1.00 97.31 122 SER A C 1
ATOM 951 O O . SER A 1 122 ? -0.836 6.566 -18.006 1.00 97.31 122 SER A O 1
ATOM 953 N N . ILE A 1 123 ? -0.388 6.766 -20.184 1.00 97.19 123 ILE A N 1
ATOM 954 C CA . ILE A 1 123 ? -1.717 7.308 -20.518 1.00 97.19 123 ILE A CA 1
ATOM 955 C C . ILE A 1 123 ? -2.807 6.251 -20.287 1.00 97.19 123 ILE A C 1
ATOM 957 O O . ILE A 1 123 ? -3.862 6.565 -19.731 1.00 97.19 123 ILE A O 1
ATOM 961 N N . ALA A 1 124 ? -2.569 5.000 -20.687 1.00 96.94 124 ALA A N 1
ATOM 962 C CA . ALA A 1 124 ? -3.511 3.906 -20.469 1.00 96.94 124 ALA A CA 1
ATOM 963 C C . ALA A 1 124 ? -3.742 3.633 -18.970 1.00 96.94 124 ALA A C 1
ATOM 965 O O . ALA A 1 124 ? -4.898 3.506 -18.555 1.00 96.94 124 ALA A O 1
ATOM 966 N N . GLY A 1 125 ? -2.677 3.621 -18.160 1.00 95.31 125 GLY A N 1
ATOM 967 C CA . GLY A 1 125 ? -2.742 3.496 -16.700 1.00 95.31 125 GLY A CA 1
ATOM 968 C C . GLY A 1 125 ? -3.516 4.649 -16.057 1.00 95.31 125 GLY A C 1
ATOM 969 O O . GLY A 1 125 ? -4.444 4.420 -15.276 1.00 95.31 125 GLY A O 1
ATOM 970 N N . ALA A 1 126 ? -3.251 5.891 -16.482 1.00 95.62 126 ALA A N 1
ATOM 971 C CA . ALA A 1 126 ? -3.991 7.069 -16.029 1.00 95.62 126 ALA A CA 1
ATOM 972 C C . ALA A 1 126 ? -5.494 6.952 -16.315 1.00 95.62 126 ALA A C 1
ATOM 974 O O . ALA A 1 126 ? -6.323 7.163 -15.428 1.00 95.62 126 ALA A O 1
ATOM 975 N N . LEU A 1 127 ? -5.863 6.589 -17.548 1.00 94.81 127 LEU A N 1
ATOM 976 C CA . LEU A 1 127 ? -7.260 6.408 -17.945 1.00 94.81 127 LEU A CA 1
ATOM 977 C C . LEU A 1 127 ? -7.934 5.298 -17.132 1.00 94.81 127 LEU A C 1
ATOM 979 O O . LEU A 1 127 ? -9.047 5.498 -16.640 1.00 94.81 127 LEU A O 1
ATOM 983 N N . GLY A 1 128 ? -7.257 4.162 -16.945 1.00 91.62 128 GLY A N 1
ATOM 984 C CA . GLY A 1 128 ? -7.733 3.064 -16.106 1.00 91.62 128 GLY A CA 1
ATOM 985 C C . GLY A 1 128 ? -8.005 3.513 -14.668 1.00 91.62 128 GLY A C 1
ATOM 986 O O . GLY A 1 128 ? -9.113 3.331 -14.153 1.00 91.62 128 GLY A O 1
ATOM 987 N N . SER A 1 129 ? -7.032 4.180 -14.050 1.00 90.12 129 SER A N 1
ATOM 988 C CA . SER A 1 129 ? -7.116 4.694 -12.680 1.00 90.12 129 SER A CA 1
ATOM 989 C C . SER A 1 129 ? -8.248 5.715 -12.510 1.00 90.12 129 SER A C 1
ATOM 991 O O . SER A 1 129 ? -9.037 5.641 -11.562 1.00 90.12 129 SER A O 1
ATOM 993 N N . LEU A 1 130 ? -8.419 6.629 -13.470 1.00 91.19 130 LEU A N 1
ATOM 994 C CA . LEU A 1 130 ? -9.517 7.601 -13.468 1.00 91.19 130 LEU A CA 1
ATOM 995 C C . LEU A 1 130 ? -10.890 6.933 -13.623 1.00 91.19 130 LEU A C 1
ATOM 997 O O . LEU A 1 130 ? -11.849 7.322 -12.947 1.00 91.19 130 LEU A O 1
ATOM 1001 N N . LEU A 1 131 ? -11.004 5.914 -14.479 1.00 88.06 131 LEU A N 1
ATOM 1002 C CA . LEU A 1 131 ? -12.233 5.131 -14.630 1.00 88.06 131 LEU A CA 1
ATOM 1003 C C . LEU A 1 131 ? -12.570 4.366 -13.349 1.00 88.06 131 LEU A C 1
ATOM 1005 O O . LEU A 1 131 ? -13.743 4.311 -12.972 1.00 88.06 131 LEU A O 1
ATOM 1009 N N . LEU A 1 132 ? -11.569 3.841 -12.639 1.00 83.44 132 LEU A N 1
ATOM 1010 C CA . LEU A 1 132 ? -11.765 3.178 -11.353 1.00 83.44 132 LEU A CA 1
ATOM 1011 C C . LEU A 1 132 ? -12.342 4.150 -10.315 1.00 83.44 132 LEU A C 1
ATOM 1013 O O . LEU A 1 132 ? -13.408 3.874 -9.754 1.00 83.44 132 LEU A O 1
ATOM 1017 N N . VAL A 1 133 ? -11.730 5.332 -10.156 1.00 81.94 133 VAL A N 1
ATOM 1018 C CA . VAL A 1 133 ? -12.229 6.415 -9.283 1.00 81.94 133 VAL A CA 1
ATOM 1019 C C . VAL A 1 133 ? -13.632 6.878 -9.702 1.00 81.94 133 VAL A C 1
ATOM 1021 O O . VAL A 1 133 ? -14.479 7.203 -8.857 1.00 81.94 133 VAL A O 1
ATOM 1024 N N . ARG A 1 134 ? -13.936 6.883 -11.008 1.00 81.19 134 ARG A N 1
ATOM 1025 C CA . ARG A 1 134 ? -15.272 7.206 -11.531 1.00 81.19 134 ARG A CA 1
ATOM 1026 C C . ARG A 1 134 ? -16.311 6.127 -11.198 1.00 81.19 134 ARG A C 1
ATOM 1028 O O . ARG A 1 134 ? -17.436 6.470 -10.836 1.00 81.19 134 ARG A O 1
ATOM 1035 N N . SER A 1 135 ? -15.932 4.853 -11.306 1.00 73.25 135 SER A N 1
ATOM 1036 C CA . SER A 1 135 ? -16.819 3.684 -11.195 1.00 73.25 135 SER A CA 1
ATOM 1037 C C . SER A 1 135 ? -17.256 3.335 -9.769 1.00 73.25 135 SER A C 1
ATOM 1039 O O . SER A 1 135 ? -18.191 2.555 -9.600 1.00 73.25 135 SER A O 1
ATOM 1041 N N . GLY A 1 136 ? -16.641 3.951 -8.758 1.00 62.31 136 GLY A N 1
ATOM 1042 C CA . GLY A 1 136 ? -17.130 3.929 -7.383 1.00 62.31 136 GLY A CA 1
ATOM 1043 C C . GLY A 1 136 ? -16.305 3.066 -6.435 1.00 62.31 136 GLY A C 1
ATOM 1044 O O . GLY A 1 136 ? -16.499 1.859 -6.332 1.00 62.31 136 GLY A O 1
ATOM 1045 N N . ALA A 1 137 ? -15.485 3.733 -5.627 1.00 52.03 137 ALA A N 1
ATOM 1046 C CA . ALA A 1 137 ? -14.997 3.204 -4.362 1.00 52.03 137 ALA A CA 1
ATOM 1047 C C . ALA A 1 137 ? -15.046 4.331 -3.322 1.00 52.03 137 ALA A C 1
ATOM 1049 O O . ALA A 1 137 ? -14.127 5.130 -3.245 1.00 52.03 137 ALA A O 1
ATOM 1050 N N . ARG A 1 138 ? -16.162 4.436 -2.588 1.00 57.59 138 ARG A N 1
ATOM 1051 C CA . ARG A 1 138 ? -16.326 5.109 -1.276 1.00 57.59 138 ARG A CA 1
ATOM 1052 C C . ARG A 1 138 ? -15.814 6.547 -1.051 1.00 57.59 138 ARG A C 1
ATOM 1054 O O . ARG A 1 138 ? -15.993 7.042 0.054 1.00 57.59 138 ARG A O 1
ATOM 1061 N N . VAL A 1 139 ? -15.268 7.255 -2.038 1.00 59.34 139 VAL A N 1
ATOM 1062 C CA . VAL A 1 139 ? -14.961 8.687 -1.915 1.00 59.34 139 VAL A CA 1
ATOM 1063 C C . VAL A 1 139 ? -16.279 9.455 -2.028 1.00 59.34 139 VAL A C 1
ATOM 1065 O O . VAL A 1 139 ? -16.715 9.814 -3.122 1.00 59.34 139 VAL A O 1
ATOM 1068 N N . SER A 1 140 ? -16.978 9.584 -0.900 1.00 60.69 140 SER A N 1
ATOM 1069 C CA . SER A 1 140 ? -18.305 10.204 -0.818 1.00 60.69 140 SER A CA 1
ATOM 1070 C C . SER A 1 140 ? -18.246 11.719 -1.023 1.00 60.69 140 SER A C 1
ATOM 1072 O O . SER A 1 140 ? -19.198 12.298 -1.548 1.00 60.69 140 SER A O 1
ATOM 1074 N N . ASP A 1 141 ? -17.122 12.355 -0.675 1.00 75.00 141 ASP A N 1
ATOM 1075 C CA . ASP A 1 141 ? -16.923 13.792 -0.838 1.00 75.00 141 ASP A CA 1
ATOM 1076 C C . ASP A 1 141 ? -16.390 14.143 -2.241 1.00 75.00 141 ASP A C 1
ATOM 1078 O O . ASP A 1 141 ? -15.371 13.640 -2.727 1.00 75.00 141 ASP A O 1
ATOM 1082 N N . ARG A 1 142 ? -17.075 15.085 -2.896 1.00 81.50 142 ARG A N 1
ATOM 1083 C CA . ARG A 1 142 ? -16.684 15.660 -4.185 1.00 81.50 142 ARG A CA 1
ATOM 1084 C C . ARG A 1 142 ? -15.284 16.278 -4.145 1.00 81.50 142 ARG A C 1
ATOM 1086 O O . ARG A 1 142 ? -14.559 16.144 -5.129 1.00 81.50 142 ARG A O 1
ATOM 1093 N N . LYS A 1 143 ? -14.904 16.960 -3.058 1.00 82.75 143 LYS A N 1
ATOM 1094 C CA . LYS A 1 143 ? -13.573 17.578 -2.918 1.00 82.75 143 LYS A CA 1
ATOM 1095 C C . LYS A 1 143 ? -12.484 16.516 -2.900 1.00 82.75 143 LYS A C 1
ATOM 1097 O O . LYS A 1 143 ? -11.498 16.619 -3.622 1.00 82.75 143 LYS A O 1
ATOM 1102 N N . GLU A 1 144 ? -12.704 15.458 -2.134 1.00 80.50 144 GLU A N 1
ATOM 1103 C CA . GLU A 1 144 ? -11.770 14.346 -2.035 1.00 80.50 144 GLU A CA 1
ATOM 1104 C C . GLU A 1 144 ? -11.570 13.616 -3.361 1.00 80.50 144 GLU A C 1
ATOM 1106 O O . GLU A 1 144 ? -10.451 13.215 -3.683 1.00 80.50 144 GLU A O 1
ATOM 1111 N N . ARG A 1 145 ? -12.637 13.473 -4.151 1.00 84.44 145 ARG A N 1
ATOM 1112 C CA . ARG A 1 145 ? -12.550 12.866 -5.480 1.00 84.44 145 ARG A CA 1
ATOM 1113 C C . ARG A 1 145 ? -11.618 13.653 -6.397 1.00 84.44 145 ARG A C 1
ATOM 1115 O O . ARG A 1 145 ? -10.844 13.049 -7.132 1.00 84.44 145 ARG A O 1
ATOM 1122 N N . TRP A 1 146 ? -11.666 14.984 -6.333 1.00 88.06 146 TRP A N 1
ATOM 1123 C CA . TRP A 1 146 ? -10.767 15.839 -7.107 1.00 88.06 146 TRP A CA 1
ATOM 1124 C C . TRP A 1 146 ? -9.316 15.724 -6.661 1.00 88.06 146 TRP A C 1
ATOM 1126 O O . TRP A 1 146 ? -8.443 15.726 -7.519 1.00 88.06 146 TRP A O 1
ATOM 1136 N N . VAL A 1 147 ? -9.052 15.551 -5.364 1.00 88.00 147 VAL A N 1
ATOM 1137 C CA . VAL A 1 147 ? -7.687 15.300 -4.874 1.00 88.00 147 VAL A CA 1
ATOM 1138 C C . VAL A 1 147 ? -7.114 14.024 -5.497 1.00 88.00 147 VAL A C 1
ATOM 1140 O O . VAL A 1 147 ? -5.999 14.054 -6.005 1.00 88.00 147 VAL A O 1
ATOM 1143 N N . PHE A 1 148 ? -7.885 12.930 -5.543 1.00 87.88 148 PHE A N 1
ATOM 1144 C CA . PHE A 1 148 ? -7.439 11.698 -6.210 1.00 87.88 148 PHE A CA 1
ATOM 1145 C C . PHE A 1 148 ? -7.248 11.876 -7.715 1.00 87.88 148 PHE A C 1
ATOM 1147 O O . PHE A 1 148 ? -6.241 11.433 -8.252 1.00 87.88 148 PHE A O 1
ATOM 1154 N N . VAL A 1 149 ? -8.185 12.540 -8.396 1.00 91.62 149 VAL A N 1
ATOM 1155 C CA . VAL A 1 149 ? -8.076 12.800 -9.840 1.00 91.62 149 VAL A CA 1
ATOM 1156 C C . VAL A 1 149 ? -6.826 13.619 -10.156 1.00 91.62 149 VAL A C 1
ATOM 1158 O O . VAL A 1 149 ? -6.067 13.241 -11.041 1.00 91.62 149 VAL A O 1
ATOM 1161 N N . LEU A 1 150 ? -6.585 14.709 -9.424 1.00 93.81 150 LEU A N 1
ATOM 1162 C CA . LEU A 1 150 ? -5.403 15.549 -9.613 1.00 93.81 150 LEU A CA 1
ATOM 1163 C C . LEU A 1 150 ? -4.113 14.792 -9.280 1.00 93.81 150 LEU A C 1
ATOM 1165 O O . LEU A 1 150 ? -3.145 14.917 -10.021 1.00 93.81 150 LEU A O 1
ATOM 1169 N N . GLY A 1 151 ? -4.116 13.973 -8.224 1.00 93.44 151 GLY A N 1
ATOM 1170 C CA . GLY A 1 151 ? -2.981 13.123 -7.864 1.00 93.44 151 GLY A CA 1
ATOM 1171 C C . GLY A 1 151 ? -2.641 12.094 -8.945 1.00 93.44 151 GLY A C 1
ATOM 1172 O O . GLY A 1 151 ? -1.486 11.998 -9.341 1.00 93.44 151 GLY A O 1
ATOM 1173 N N . ILE A 1 152 ? -3.643 11.386 -9.481 1.00 94.19 152 ILE A N 1
ATOM 1174 C CA . ILE A 1 152 ? -3.471 10.420 -10.582 1.00 94.19 152 ILE A CA 1
ATOM 1175 C C . ILE A 1 152 ? -2.938 11.127 -11.831 1.00 94.19 152 ILE A C 1
ATOM 1177 O O . ILE A 1 152 ? -1.977 10.664 -12.440 1.00 94.19 152 ILE A O 1
ATOM 1181 N N . LEU A 1 153 ? -3.539 12.261 -12.206 1.00 96.38 153 LEU A N 1
ATOM 1182 C CA . LEU A 1 153 ? -3.090 13.035 -13.363 1.00 96.38 153 LEU A CA 1
ATOM 1183 C C . LEU A 1 153 ? -1.645 13.500 -13.194 1.00 96.38 153 LEU A C 1
ATOM 1185 O O . LEU A 1 153 ? -0.868 13.379 -14.134 1.00 96.38 153 LEU A O 1
ATOM 1189 N N . PHE A 1 154 ? -1.276 13.996 -12.014 1.00 96.75 154 PHE A N 1
ATOM 1190 C CA . PHE A 1 154 ? 0.090 14.415 -11.724 1.00 96.75 154 PHE A CA 1
ATOM 1191 C C . PHE A 1 154 ? 1.078 13.243 -11.813 1.00 96.75 154 PHE A C 1
ATOM 1193 O O . PHE A 1 154 ? 2.057 13.342 -12.550 1.00 96.75 154 PHE A O 1
ATOM 1200 N N . ALA A 1 155 ? 0.786 12.127 -11.137 1.00 96.06 155 ALA A N 1
ATOM 1201 C CA . ALA A 1 155 ? 1.636 10.938 -11.104 1.00 96.06 155 ALA A CA 1
ATOM 1202 C C . ALA A 1 155 ? 1.934 10.402 -12.512 1.00 96.06 155 ALA A C 1
ATOM 1204 O O . ALA A 1 155 ? 3.094 10.305 -12.913 1.00 96.06 155 ALA A O 1
ATOM 1205 N N . TYR A 1 156 ? 0.890 10.142 -13.306 1.00 97.19 156 TYR A N 1
ATOM 1206 C CA . TYR A 1 156 ? 1.068 9.608 -14.656 1.00 97.19 156 TYR A CA 1
ATOM 1207 C C . TYR A 1 156 ? 1.608 10.643 -15.650 1.00 97.19 156 TYR A C 1
ATOM 1209 O O . TYR A 1 156 ? 2.283 10.259 -16.603 1.00 97.19 156 TYR A O 1
ATOM 1217 N N . SER A 1 157 ? 1.372 11.946 -15.443 1.00 97.44 157 SER A N 1
ATOM 1218 C CA . SER A 1 157 ? 2.008 12.988 -16.269 1.00 97.44 157 SER A CA 1
ATOM 1219 C C . SER A 1 157 ? 3.512 13.054 -16.018 1.00 97.44 157 SER A C 1
ATOM 1221 O O . SER A 1 157 ? 4.276 13.162 -16.972 1.00 97.44 157 SER A O 1
ATOM 1223 N N . ALA A 1 158 ? 3.947 12.951 -14.758 1.00 96.56 158 ALA A N 1
ATOM 1224 C CA . ALA A 1 158 ? 5.363 12.885 -14.410 1.00 96.56 158 ALA A CA 1
ATOM 1225 C C . ALA A 1 158 ? 6.019 11.614 -14.979 1.00 96.56 158 ALA A C 1
ATOM 1227 O O . ALA A 1 158 ? 7.060 11.706 -15.626 1.00 96.56 158 ALA A O 1
ATOM 1228 N N . GLN A 1 159 ? 5.370 10.452 -14.830 1.00 97.25 159 GLN A N 1
ATOM 1229 C CA . GLN A 1 159 ? 5.831 9.177 -15.399 1.00 97.25 159 GLN A CA 1
ATOM 1230 C C . GLN A 1 159 ? 5.963 9.246 -16.930 1.00 97.25 159 GLN A C 1
ATOM 1232 O O . GLN A 1 159 ? 6.991 8.853 -17.488 1.00 97.25 159 GLN A O 1
ATOM 1237 N N . ALA A 1 160 ? 4.956 9.797 -17.616 1.00 97.50 160 ALA A N 1
ATOM 1238 C CA . ALA A 1 160 ? 4.986 9.986 -19.062 1.00 97.50 160 ALA A CA 1
ATOM 1239 C C . ALA A 1 160 ? 6.081 10.978 -19.487 1.00 97.50 160 ALA A C 1
ATOM 1241 O O . ALA A 1 160 ? 6.785 10.721 -20.460 1.00 97.50 160 ALA A O 1
ATOM 1242 N N . ALA A 1 161 ? 6.261 12.084 -18.759 1.00 97.81 161 ALA A N 1
ATOM 1243 C CA . ALA A 1 161 ? 7.301 13.065 -19.052 1.00 97.81 161 ALA A CA 1
ATOM 1244 C C . ALA A 1 161 ? 8.702 12.449 -18.931 1.00 97.81 161 ALA A C 1
ATOM 1246 O O . ALA A 1 161 ? 9.468 12.508 -19.890 1.00 97.81 161 ALA A O 1
ATOM 1247 N N . LEU A 1 162 ? 9.015 11.797 -17.807 1.00 96.69 162 LEU A N 1
ATOM 1248 C CA . LEU A 1 162 ? 10.293 11.103 -17.602 1.00 96.69 162 LEU A CA 1
ATOM 1249 C C . LEU A 1 162 ? 10.552 10.078 -18.716 1.00 96.69 162 LEU A C 1
ATOM 1251 O O . LEU A 1 162 ? 11.608 10.079 -19.346 1.00 96.69 162 LEU A O 1
ATOM 1255 N N . SER A 1 163 ? 9.540 9.279 -19.050 1.00 97.06 163 SER A N 1
ATOM 1256 C CA . SER A 1 163 ? 9.629 8.302 -20.137 1.00 97.06 163 SER A CA 1
ATOM 1257 C C . SER A 1 163 ? 9.894 8.946 -21.504 1.00 97.06 163 SER A C 1
ATOM 1259 O O . SER A 1 163 ? 10.708 8.443 -22.279 1.00 97.06 163 SER A O 1
ATOM 1261 N N . ALA A 1 164 ? 9.240 10.073 -21.802 1.00 97.00 164 ALA A N 1
ATOM 1262 C CA . ALA A 1 164 ? 9.418 10.814 -23.051 1.00 97.00 164 ALA A CA 1
ATOM 1263 C C . ALA A 1 164 ? 10.828 11.410 -23.187 1.00 97.00 164 ALA A C 1
ATOM 1265 O O . ALA A 1 164 ? 11.361 11.461 -24.295 1.00 97.00 164 ALA A O 1
ATOM 1266 N N . TYR A 1 165 ? 11.444 11.813 -22.072 1.00 96.75 165 TYR A N 1
ATOM 1267 C CA . TYR A 1 165 ? 12.819 12.322 -22.023 1.00 96.75 165 TYR A CA 1
ATO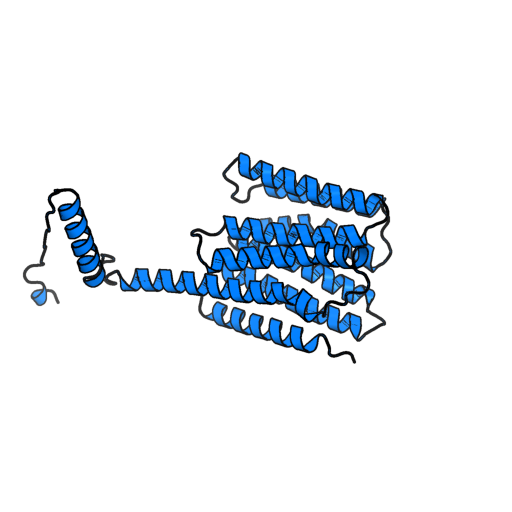M 1268 C C . TYR A 1 165 ? 13.890 11.219 -21.986 1.00 96.75 165 TYR A C 1
ATOM 1270 O O . TYR A 1 165 ? 15.067 11.525 -21.827 1.00 96.75 165 TYR A O 1
ATOM 1278 N N . GLY A 1 166 ? 13.516 9.948 -22.178 1.00 95.00 166 GLY A N 1
ATOM 1279 C CA . GLY A 1 166 ? 14.468 8.833 -22.232 1.00 95.00 166 GLY A CA 1
ATOM 1280 C C . GLY A 1 166 ? 14.884 8.303 -20.860 1.00 95.00 166 GLY A C 1
ATOM 1281 O O . GLY A 1 166 ? 15.923 7.665 -20.741 1.00 95.00 166 GLY A O 1
ATOM 1282 N N . HIS A 1 167 ? 14.063 8.545 -19.838 1.00 96.00 167 HIS A N 1
ATOM 1283 C CA . HIS A 1 167 ? 14.324 8.199 -18.444 1.00 96.00 167 HIS A CA 1
ATOM 1284 C C . HIS A 1 167 ? 13.256 7.246 -17.861 1.00 96.00 167 HIS A C 1
ATOM 1286 O O . HIS A 1 167 ? 12.574 7.593 -16.891 1.00 96.00 167 HIS A O 1
ATOM 1292 N N . PRO A 1 168 ? 13.055 6.049 -18.446 1.00 96.38 168 PRO A N 1
ATOM 1293 C CA . PRO A 1 168 ? 12.009 5.129 -18.001 1.00 96.38 168 PRO A CA 1
ATOM 1294 C C . PRO A 1 168 ? 12.316 4.459 -16.650 1.00 96.38 168 PRO A C 1
ATOM 1296 O O . PRO A 1 168 ? 11.375 4.103 -15.946 1.00 96.38 168 PRO A O 1
ATOM 1299 N N . ASP A 1 169 ? 13.588 4.345 -16.254 1.00 95.25 169 ASP A N 1
ATOM 1300 C CA . ASP A 1 169 ? 13.979 3.817 -14.937 1.00 95.25 169 ASP A CA 1
ATOM 1301 C C . ASP A 1 169 ? 13.498 4.741 -13.808 1.00 95.25 169 ASP A C 1
ATOM 1303 O O . ASP A 1 169 ? 12.806 4.309 -12.890 1.00 95.25 169 ASP A O 1
ATOM 1307 N N . TYR A 1 170 ? 13.736 6.050 -13.945 1.00 95.75 170 TYR A N 1
ATOM 1308 C CA . TYR A 1 170 ? 13.201 7.046 -13.014 1.00 95.75 170 TYR A CA 1
ATOM 1309 C C . TYR A 1 170 ? 11.668 7.057 -13.033 1.00 95.75 170 TYR A C 1
ATOM 1311 O O . TYR A 1 170 ? 11.022 7.129 -11.991 1.00 95.75 170 TYR A O 1
ATOM 1319 N N . ALA A 1 171 ? 11.050 6.929 -14.212 1.00 96.94 171 ALA A N 1
ATOM 1320 C CA . ALA A 1 171 ? 9.596 6.825 -14.307 1.00 96.94 171 ALA A CA 1
ATOM 1321 C C . ALA A 1 171 ? 9.044 5.617 -13.518 1.00 96.94 171 ALA A C 1
ATOM 1323 O O . ALA A 1 171 ? 7.991 5.739 -12.891 1.00 96.94 171 ALA A O 1
ATOM 1324 N N . PHE A 1 172 ? 9.757 4.487 -13.509 1.00 97.44 172 PHE A N 1
ATOM 1325 C CA . PHE A 1 172 ? 9.426 3.299 -12.719 1.00 97.44 172 PHE A CA 1
ATOM 1326 C C . PHE A 1 172 ? 9.568 3.529 -11.203 1.00 97.44 172 PHE A C 1
ATOM 1328 O O . PHE A 1 172 ? 8.651 3.193 -10.450 1.00 97.44 172 PHE A O 1
ATOM 1335 N N . ASP A 1 173 ? 10.649 4.162 -10.747 1.00 95.88 173 ASP A N 1
ATOM 1336 C CA . ASP A 1 173 ? 10.838 4.483 -9.324 1.00 95.88 173 ASP A CA 1
ATOM 1337 C C . ASP A 1 173 ? 9.735 5.420 -8.805 1.00 95.88 173 ASP A C 1
ATOM 1339 O O . ASP A 1 173 ? 9.117 5.186 -7.758 1.00 95.88 173 ASP A O 1
ATOM 1343 N N . TRP A 1 174 ? 9.405 6.451 -9.586 1.00 95.88 174 TRP A N 1
ATOM 1344 C CA . TRP A 1 174 ? 8.301 7.355 -9.272 1.00 95.88 174 TRP A CA 1
ATOM 1345 C C . TRP A 1 174 ? 6.943 6.653 -9.320 1.00 95.88 174 TRP A C 1
ATOM 1347 O O . TRP A 1 174 ? 6.104 6.909 -8.457 1.00 95.88 174 TRP A O 1
ATOM 1357 N N . MET A 1 175 ? 6.721 5.734 -10.263 1.00 97.00 175 MET A N 1
ATOM 1358 C CA . MET A 1 175 ? 5.515 4.904 -10.297 1.00 97.00 175 MET A CA 1
ATOM 1359 C C . MET A 1 175 ? 5.328 4.171 -8.962 1.00 97.00 175 MET A C 1
ATOM 1361 O O . MET A 1 175 ? 4.254 4.274 -8.365 1.00 97.00 175 MET A O 1
ATOM 1365 N N . LEU A 1 176 ? 6.361 3.508 -8.433 1.00 97.25 176 LEU A N 1
ATOM 1366 C CA . LEU A 1 176 ? 6.279 2.837 -7.130 1.00 97.25 176 LEU A CA 1
ATOM 1367 C C . LEU A 1 176 ? 6.021 3.821 -5.976 1.00 97.25 176 LEU A C 1
ATOM 1369 O O . LEU A 1 176 ? 5.184 3.542 -5.111 1.00 97.25 176 LEU A O 1
ATOM 1373 N N . CYS A 1 177 ? 6.664 4.993 -5.984 1.00 97.56 177 CYS A N 1
ATOM 1374 C CA . CYS A 1 177 ? 6.416 6.058 -5.006 1.00 97.56 177 CYS A CA 1
ATOM 1375 C C . CYS A 1 177 ? 4.924 6.423 -4.920 1.00 97.56 177 CYS A C 1
ATOM 1377 O O . CYS A 1 177 ? 4.324 6.367 -3.840 1.00 97.56 177 CYS A O 1
ATOM 1379 N N . TRP A 1 178 ? 4.285 6.732 -6.053 1.00 95.56 178 TRP A N 1
ATOM 1380 C CA . TRP A 1 178 ? 2.880 7.149 -6.062 1.00 95.56 178 TRP A CA 1
ATOM 1381 C C . TRP A 1 178 ? 1.928 6.029 -5.627 1.00 95.56 178 TRP A C 1
ATOM 1383 O O . TRP A 1 178 ? 0.946 6.305 -4.933 1.00 95.56 178 TRP A O 1
ATOM 1393 N N . HIS A 1 179 ? 2.234 4.769 -5.952 1.00 95.50 179 HIS A N 1
ATOM 1394 C CA . HIS A 1 179 ? 1.447 3.617 -5.510 1.00 95.50 179 HIS A CA 1
ATOM 1395 C C . HIS A 1 179 ? 1.474 3.448 -3.986 1.00 95.50 179 HIS A C 1
ATOM 1397 O O . HIS A 1 179 ? 0.422 3.346 -3.349 1.00 95.50 179 HIS A O 1
ATOM 1403 N N . TYR A 1 180 ? 2.654 3.482 -3.362 1.00 97.12 180 TYR A N 1
ATOM 1404 C CA . TYR A 1 180 ? 2.758 3.367 -1.903 1.00 97.12 180 TYR A CA 1
ATOM 1405 C C . TYR A 1 180 ? 2.237 4.612 -1.169 1.00 97.12 180 TYR A C 1
ATOM 1407 O O . TYR A 1 180 ? 1.673 4.494 -0.077 1.00 97.12 180 TYR A O 1
ATOM 1415 N N . LEU A 1 181 ? 2.309 5.796 -1.784 1.00 96.50 181 LEU A N 1
ATOM 1416 C CA . LEU A 1 181 ? 1.655 6.996 -1.259 1.00 96.50 181 LEU A CA 1
ATOM 1417 C C . LEU A 1 181 ? 0.121 6.890 -1.333 1.00 96.50 181 LEU A C 1
ATOM 1419 O O . LEU A 1 181 ? -0.585 7.330 -0.416 1.00 96.50 181 LEU A O 1
ATOM 1423 N N . ALA A 1 182 ? -0.411 6.261 -2.386 1.00 92.94 182 ALA A N 1
ATOM 1424 C CA . ALA A 1 182 ? -1.832 5.948 -2.494 1.00 92.94 182 ALA A CA 1
ATOM 1425 C C . ALA A 1 182 ? -2.268 4.949 -1.410 1.00 92.94 182 ALA A C 1
ATOM 1427 O O . ALA A 1 182 ? -3.307 5.171 -0.783 1.00 92.94 182 ALA A O 1
ATOM 1428 N N . VAL A 1 183 ? -1.455 3.922 -1.112 1.00 94.25 183 VAL A N 1
ATOM 1429 C CA . VAL A 1 183 ? -1.682 3.017 0.032 1.00 94.25 183 VAL A CA 1
ATOM 1430 C C . VAL A 1 183 ? -1.777 3.812 1.334 1.00 94.25 183 VAL A C 1
ATOM 1432 O O . VAL A 1 183 ? -2.774 3.677 2.041 1.00 94.25 183 VAL A O 1
ATOM 1435 N N . ALA A 1 184 ? -0.799 4.676 1.635 1.00 95.88 184 ALA A N 1
ATOM 1436 C CA . ALA A 1 184 ? -0.796 5.491 2.855 1.00 95.88 184 ALA A CA 1
ATOM 1437 C C . ALA A 1 184 ? -2.064 6.351 2.974 1.00 95.88 184 ALA A C 1
ATOM 1439 O O . ALA A 1 184 ? -2.733 6.371 4.009 1.00 95.88 184 ALA A O 1
ATOM 1440 N N . THR A 1 185 ? -2.422 7.030 1.882 1.00 92.19 185 THR A N 1
ATOM 1441 C CA . THR A 1 185 ? -3.573 7.938 1.827 1.00 92.19 185 THR A CA 1
ATOM 1442 C C . THR A 1 185 ? -4.885 7.191 2.041 1.00 92.19 185 THR A C 1
ATOM 1444 O O . THR A 1 185 ? -5.738 7.631 2.814 1.00 92.19 185 THR A O 1
ATOM 1447 N N . LEU A 1 186 ? -5.064 6.056 1.363 1.00 89.25 186 LEU A N 1
ATOM 1448 C CA . LEU A 1 186 ? -6.271 5.243 1.486 1.00 89.25 186 LEU A CA 1
ATOM 1449 C C . LEU A 1 186 ? -6.352 4.554 2.844 1.00 89.25 186 LEU A C 1
ATOM 1451 O O . LEU A 1 186 ? -7.438 4.485 3.415 1.00 89.25 186 LEU A O 1
ATOM 1455 N N . PHE A 1 187 ? -5.223 4.102 3.390 1.00 91.38 187 PHE A N 1
ATOM 1456 C CA . PHE A 1 187 ? -5.165 3.516 4.722 1.00 91.38 187 PHE A CA 1
ATOM 1457 C C . PHE A 1 187 ? -5.622 4.519 5.785 1.00 91.38 187 PHE A C 1
ATOM 1459 O O . PHE A 1 187 ? -6.562 4.220 6.524 1.00 91.38 187 PHE A O 1
ATOM 1466 N N . TRP A 1 188 ? -5.045 5.726 5.791 1.00 92.31 188 TRP A N 1
ATOM 1467 C CA . TRP A 1 188 ? -5.445 6.811 6.693 1.00 92.31 188 TRP A CA 1
ATOM 1468 C C . TRP A 1 188 ? -6.944 7.105 6.610 1.00 92.31 188 TRP A C 1
ATOM 1470 O O . TRP A 1 188 ? -7.623 7.200 7.627 1.00 92.31 188 TRP A O 1
ATOM 1480 N N . ARG A 1 189 ? -7.486 7.196 5.390 1.00 87.31 189 ARG A N 1
ATOM 1481 C CA . ARG A 1 189 ? -8.913 7.480 5.172 1.00 87.31 189 ARG A CA 1
ATOM 1482 C C . ARG A 1 189 ? -9.836 6.328 5.549 1.00 87.31 189 ARG A C 1
ATOM 1484 O O . ARG A 1 189 ? -10.989 6.564 5.892 1.00 87.31 189 ARG A O 1
ATOM 1491 N N . SER A 1 190 ? -9.356 5.092 5.459 1.00 84.25 190 SER A N 1
ATOM 1492 C CA . SER A 1 190 ? -10.123 3.910 5.858 1.00 84.25 190 SER A CA 1
ATOM 1493 C C . SER A 1 190 ? -10.241 3.759 7.374 1.00 84.25 190 SER A C 1
ATOM 1495 O O . SER A 1 190 ? -11.109 3.031 7.852 1.00 84.25 190 SER A O 1
ATOM 1497 N N . ALA A 1 191 ? -9.373 4.425 8.141 1.00 84.50 191 ALA A N 1
ATOM 1498 C CA . ALA A 1 191 ? -9.370 4.315 9.587 1.00 84.50 191 ALA A CA 1
ATOM 1499 C C . ALA A 1 191 ? -10.632 4.951 10.186 1.00 84.50 191 ALA A C 1
ATOM 1501 O O . ALA A 1 191 ? -10.877 6.147 10.048 1.00 84.50 191 ALA A O 1
ATOM 1502 N N 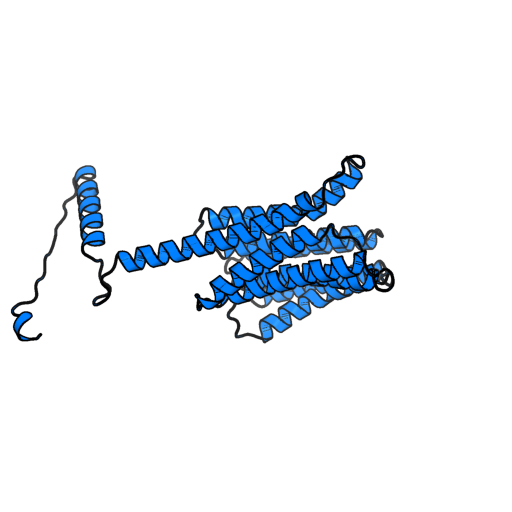. ARG A 1 192 ? -11.429 4.141 10.894 1.00 78.69 192 ARG A N 1
ATOM 1503 C CA . ARG A 1 192 ? -12.627 4.618 11.611 1.00 78.69 192 ARG A CA 1
ATOM 1504 C C . ARG A 1 192 ? -12.274 5.580 12.744 1.00 78.69 192 ARG A C 1
ATOM 1506 O O . ARG A 1 192 ? -13.021 6.516 13.012 1.00 78.69 192 ARG A O 1
ATOM 1513 N N . HIS A 1 193 ? -11.135 5.338 13.389 1.00 84.50 193 HIS A N 1
ATOM 1514 C CA . HIS A 1 193 ? -10.592 6.145 14.473 1.00 84.50 193 HIS A CA 1
ATOM 1515 C C . HIS A 1 193 ? -9.095 6.335 14.261 1.00 84.50 193 HIS A C 1
ATOM 1517 O O . HIS A 1 193 ? -8.392 5.399 13.883 1.00 84.50 193 HIS A O 1
ATOM 1523 N N . VAL A 1 194 ? -8.606 7.546 14.526 1.00 91.25 194 VAL A N 1
ATOM 1524 C CA . VAL A 1 194 ? -7.171 7.828 14.499 1.00 91.25 194 VAL A CA 1
ATOM 1525 C C . VAL A 1 194 ? -6.562 7.297 15.791 1.00 91.25 194 VAL A C 1
ATOM 1527 O O . VAL A 1 194 ? -6.762 7.864 16.863 1.00 91.25 194 VAL A O 1
ATOM 1530 N N . THR A 1 195 ? -5.829 6.196 15.675 1.00 93.00 195 THR A N 1
ATOM 1531 C CA . THR A 1 195 ? -5.083 5.568 16.770 1.00 93.00 195 THR A CA 1
ATOM 1532 C C . THR A 1 195 ? -3.573 5.744 16.574 1.00 93.00 195 THR A C 1
ATOM 1534 O O . THR A 1 195 ? -3.138 6.029 15.449 1.00 93.00 195 THR A O 1
ATOM 1537 N N . PRO A 1 196 ? -2.743 5.554 17.618 1.00 94.56 196 PRO A N 1
ATOM 1538 C CA . PRO A 1 196 ? -1.288 5.518 17.467 1.00 94.56 196 PRO A CA 1
ATOM 1539 C C . PRO A 1 196 ? -0.826 4.543 16.375 1.00 94.56 196 PRO A C 1
ATOM 1541 O O . PRO A 1 196 ? -0.015 4.924 15.530 1.00 94.56 196 PRO A O 1
ATOM 1544 N N . GLY A 1 197 ? -1.402 3.336 16.312 1.00 93.31 197 GLY A N 1
ATOM 1545 C CA . GLY A 1 197 ? -1.130 2.368 15.248 1.00 93.31 197 GLY A CA 1
ATOM 1546 C C . GLY A 1 197 ? -1.493 2.875 13.855 1.00 93.31 197 GLY A C 1
ATOM 1547 O O . GLY A 1 197 ? -0.728 2.691 12.909 1.00 93.31 197 GLY A O 1
ATOM 1548 N N . THR A 1 198 ? -2.619 3.580 13.718 1.00 93.12 198 THR A N 1
ATOM 1549 C CA . THR A 1 198 ? -3.033 4.176 12.438 1.00 93.12 198 THR A CA 1
ATOM 1550 C C . THR A 1 198 ? -2.028 5.223 11.953 1.00 93.12 198 THR A C 1
ATOM 1552 O O . THR A 1 198 ? -1.609 5.194 10.792 1.00 93.12 198 THR A O 1
ATOM 1555 N N . VAL A 1 199 ? -1.614 6.134 12.841 1.00 96.56 199 VAL A N 1
ATOM 1556 C CA . VAL A 1 199 ? -0.616 7.172 12.536 1.00 96.56 199 VAL A CA 1
ATOM 1557 C C . VAL A 1 199 ? 0.712 6.524 12.151 1.00 96.56 199 VAL A C 1
ATOM 1559 O O . VAL A 1 199 ? 1.256 6.820 11.090 1.00 96.56 199 VAL A O 1
ATOM 1562 N N . PHE A 1 200 ? 1.202 5.596 12.973 1.00 97.19 200 PHE A N 1
ATOM 1563 C CA . PHE A 1 200 ? 2.478 4.924 12.757 1.00 97.19 200 PHE A CA 1
ATOM 1564 C C . PHE A 1 200 ? 2.514 4.140 11.437 1.00 97.19 200 PHE A C 1
ATOM 1566 O O . PHE A 1 200 ? 3.459 4.279 10.661 1.00 97.19 200 PHE A O 1
ATOM 1573 N N . THR A 1 201 ? 1.463 3.376 11.129 1.00 95.00 201 THR A N 1
ATOM 1574 C CA . THR A 1 201 ? 1.357 2.624 9.866 1.00 95.00 201 THR A CA 1
ATOM 1575 C C . THR A 1 201 ? 1.328 3.555 8.657 1.00 95.00 201 THR A C 1
ATOM 1577 O O . THR A 1 201 ? 2.020 3.314 7.670 1.00 95.00 201 THR A O 1
ATOM 1580 N N . THR A 1 202 ? 0.568 4.650 8.742 1.00 96.56 202 THR A N 1
ATOM 1581 C CA . THR A 1 202 ? 0.488 5.648 7.666 1.00 96.56 202 THR A CA 1
ATOM 1582 C C . THR A 1 202 ? 1.854 6.277 7.406 1.00 96.56 202 THR A C 1
ATOM 1584 O O . THR A 1 202 ? 2.308 6.302 6.264 1.00 96.56 202 THR A O 1
ATOM 1587 N N . LEU A 1 203 ? 2.542 6.728 8.461 1.00 98.00 203 LEU A N 1
ATOM 1588 C CA . LEU A 1 203 ? 3.893 7.285 8.357 1.00 98.00 203 LEU A CA 1
ATOM 1589 C C . LEU A 1 203 ? 4.890 6.266 7.797 1.00 98.00 203 LEU A C 1
ATOM 1591 O O . LEU A 1 203 ? 5.759 6.635 7.015 1.00 98.00 203 LEU A O 1
ATOM 1595 N N . SER A 1 204 ? 4.735 4.986 8.135 1.00 97.69 204 SER A N 1
ATOM 1596 C CA . SER A 1 204 ? 5.583 3.912 7.614 1.00 97.69 204 SER A CA 1
ATOM 1597 C C . SER A 1 204 ? 5.384 3.695 6.110 1.00 97.69 204 SER A C 1
ATOM 1599 O O . SER A 1 204 ? 6.363 3.541 5.384 1.00 97.69 204 SER A O 1
ATOM 1601 N N . PHE A 1 205 ? 4.144 3.754 5.608 1.00 97.69 205 PHE A N 1
ATOM 1602 C CA . PHE A 1 205 ? 3.892 3.724 4.162 1.00 97.69 205 PHE A CA 1
ATOM 1603 C C . PHE A 1 205 ? 4.422 4.968 3.447 1.00 97.69 205 PHE A C 1
ATOM 1605 O O . PHE A 1 205 ? 4.955 4.842 2.349 1.00 97.69 205 PHE A O 1
ATOM 1612 N N . VAL A 1 206 ? 4.327 6.153 4.060 1.00 98.31 206 VAL A N 1
ATOM 1613 C CA . VAL A 1 206 ? 4.929 7.382 3.512 1.00 98.31 206 VAL A CA 1
ATOM 1614 C C . VAL A 1 206 ? 6.452 7.263 3.453 1.00 98.31 206 VAL A C 1
ATOM 1616 O O . VAL A 1 206 ? 7.055 7.615 2.440 1.00 98.31 206 VAL A O 1
ATOM 1619 N N . ALA A 1 207 ? 7.076 6.735 4.507 1.00 98.06 207 ALA A N 1
ATOM 1620 C CA . ALA A 1 207 ? 8.510 6.479 4.540 1.00 98.06 207 ALA A CA 1
ATOM 1621 C C . ALA A 1 207 ? 8.917 5.482 3.447 1.00 98.06 207 ALA A C 1
ATOM 1623 O O . ALA A 1 207 ? 9.901 5.715 2.754 1.00 98.06 207 ALA A O 1
ATOM 1624 N N . TRP A 1 208 ? 8.128 4.425 3.230 1.00 97.75 208 TRP A N 1
ATOM 1625 C CA . TRP A 1 208 ? 8.376 3.469 2.153 1.00 97.75 208 TRP A CA 1
ATOM 1626 C C . TRP A 1 208 ? 8.215 4.107 0.771 1.00 97.75 208 TRP A C 1
ATOM 1628 O O . TRP A 1 208 ? 9.111 3.989 -0.055 1.00 97.75 208 TRP A O 1
ATOM 1638 N N . ALA A 1 209 ? 7.137 4.852 0.525 1.00 97.88 209 ALA A N 1
ATOM 1639 C CA . ALA A 1 209 ? 6.956 5.586 -0.729 1.00 97.88 209 ALA A CA 1
ATOM 1640 C C . ALA A 1 209 ? 8.133 6.532 -1.016 1.00 97.88 209 ALA A C 1
ATOM 1642 O O . ALA A 1 209 ? 8.544 6.689 -2.159 1.00 97.88 209 ALA A O 1
ATOM 1643 N N . SER A 1 210 ? 8.709 7.117 0.035 1.00 97.25 210 SER A N 1
ATOM 1644 C CA . SER A 1 210 ? 9.831 8.046 -0.067 1.00 97.25 210 SER A CA 1
ATOM 1645 C C . SER A 1 210 ? 11.170 7.363 -0.358 1.00 97.25 210 SER A C 1
ATOM 1647 O O . SER A 1 210 ? 12.082 8.047 -0.807 1.00 97.25 210 SER A O 1
ATOM 1649 N N . VAL A 1 211 ? 11.306 6.043 -0.162 1.00 96.56 211 VAL A N 1
ATOM 1650 C CA . VAL A 1 211 ? 12.545 5.302 -0.479 1.00 96.56 211 VAL A CA 1
ATOM 1651 C C . VAL A 1 211 ? 12.966 5.532 -1.927 1.00 96.56 211 VAL A C 1
ATOM 1653 O O . VAL A 1 211 ? 14.128 5.835 -2.167 1.00 96.56 211 VAL A O 1
ATOM 1656 N N . PHE A 1 212 ? 12.023 5.462 -2.867 1.00 95.38 212 PHE A N 1
ATOM 1657 C CA . PHE A 1 212 ? 12.303 5.582 -4.298 1.00 95.38 212 PHE A CA 1
ATOM 1658 C C . PHE A 1 212 ? 12.889 6.958 -4.679 1.00 95.38 212 PHE A C 1
ATOM 1660 O O . PHE A 1 212 ? 14.038 7.006 -5.119 1.00 95.38 212 PHE A O 1
ATOM 1667 N N . PRO A 1 213 ? 12.208 8.099 -4.431 1.00 95.38 213 PRO A N 1
ATOM 1668 C CA . PRO A 1 213 ? 12.769 9.408 -4.767 1.00 95.38 213 PRO A CA 1
ATOM 1669 C C . PRO A 1 213 ? 13.977 9.788 -3.900 1.00 95.38 213 PRO A C 1
ATOM 1671 O O . PRO A 1 213 ? 14.832 10.546 -4.350 1.00 95.38 213 PRO A O 1
ATOM 1674 N N . VAL A 1 214 ? 14.081 9.296 -2.657 1.00 95.50 214 VAL A N 1
ATOM 1675 C CA . VAL A 1 214 ? 15.254 9.569 -1.808 1.00 95.50 214 VAL A CA 1
ATOM 1676 C C . VAL A 1 214 ? 16.484 8.823 -2.319 1.00 95.50 214 VAL A C 1
ATOM 1678 O O . VAL A 1 214 ? 17.562 9.412 -2.342 1.00 95.50 214 VAL A O 1
ATOM 1681 N N . ALA A 1 215 ? 16.344 7.569 -2.756 1.00 93.00 215 ALA A N 1
ATOM 1682 C CA . ALA A 1 215 ? 17.434 6.820 -3.377 1.00 93.00 215 ALA A CA 1
ATOM 1683 C C . ALA A 1 215 ? 17.924 7.520 -4.652 1.00 93.00 215 ALA A C 1
ATOM 1685 O O . ALA A 1 215 ? 19.128 7.732 -4.812 1.00 93.00 215 ALA A O 1
ATOM 1686 N N . GLU A 1 216 ? 16.993 7.972 -5.497 1.00 91.56 216 GLU A N 1
ATOM 1687 C CA . GLU A 1 216 ? 17.298 8.760 -6.693 1.00 91.56 216 GLU A CA 1
ATOM 1688 C C . GLU A 1 216 ? 18.062 10.048 -6.346 1.00 91.56 216 GLU A C 1
ATOM 1690 O O . GLU A 1 216 ? 19.128 10.338 -6.896 1.00 91.56 216 GLU A O 1
ATOM 1695 N N . LEU A 1 217 ? 17.548 10.807 -5.377 1.00 93.06 217 LEU A N 1
ATOM 1696 C CA . LEU A 1 217 ? 18.136 12.073 -4.964 1.00 93.06 217 LEU A CA 1
ATOM 1697 C C . LEU A 1 217 ? 19.528 11.892 -4.350 1.00 93.06 217 LEU A C 1
ATOM 1699 O O . LEU A 1 217 ? 20.412 12.704 -4.612 1.00 93.06 217 LEU A O 1
ATOM 1703 N N . LEU A 1 218 ? 19.745 10.843 -3.552 1.00 93.56 218 LEU A N 1
ATOM 1704 C CA . LEU A 1 218 ? 21.060 10.532 -2.989 1.00 93.56 218 LEU A CA 1
ATOM 1705 C C . LEU A 1 2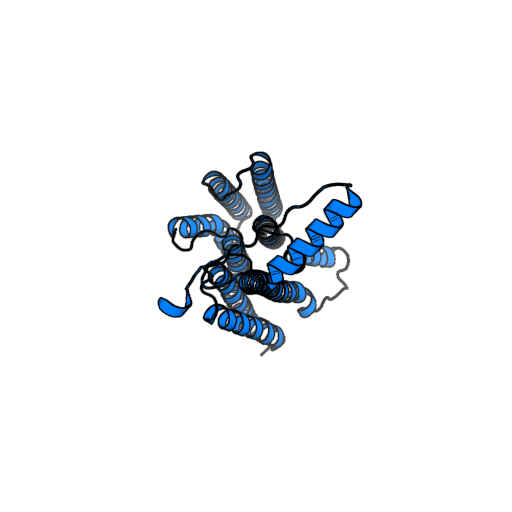18 ? 22.065 10.173 -4.080 1.00 93.56 218 LEU A C 1
ATOM 1707 O O . LEU A 1 218 ? 23.192 10.660 -4.031 1.00 93.56 218 LEU A O 1
ATOM 1711 N N . HIS A 1 219 ? 21.655 9.402 -5.087 1.00 90.50 219 HIS A N 1
ATOM 1712 C CA . HIS A 1 219 ? 22.521 9.075 -6.217 1.00 90.50 219 HIS A CA 1
ATOM 1713 C C . HIS A 1 219 ? 22.986 10.338 -6.968 1.00 90.50 219 HIS A C 1
ATOM 1715 O O . HIS A 1 219 ? 24.123 10.402 -7.433 1.00 90.50 219 HIS A O 1
ATOM 1721 N N . VAL A 1 220 ? 22.137 11.369 -7.052 1.00 91.38 220 VAL A N 1
ATOM 1722 C CA . VAL A 1 220 ? 22.465 12.644 -7.714 1.00 91.38 220 VAL A CA 1
ATOM 1723 C C . VAL A 1 220 ? 23.251 13.599 -6.808 1.00 91.38 220 VAL A C 1
ATOM 1725 O O . VAL A 1 220 ? 24.250 14.174 -7.237 1.00 91.38 220 VAL A O 1
ATOM 1728 N N . LEU A 1 221 ? 22.805 13.810 -5.567 1.00 95.62 221 LEU A N 1
ATOM 1729 C CA . LEU A 1 221 ? 23.357 14.831 -4.666 1.00 95.62 221 LEU A CA 1
ATOM 1730 C C . LEU A 1 221 ? 24.564 14.350 -3.856 1.00 95.62 221 LEU A C 1
ATOM 1732 O O . LEU A 1 221 ? 25.392 15.166 -3.452 1.00 95.62 221 LEU A O 1
ATOM 1736 N N . ALA A 1 222 ? 24.647 13.053 -3.571 1.00 95.00 222 ALA A N 1
ATOM 1737 C CA . ALA A 1 222 ? 25.639 12.476 -2.674 1.00 95.00 222 ALA A CA 1
ATOM 1738 C C . ALA A 1 222 ? 26.081 11.069 -3.133 1.00 95.00 222 ALA A C 1
ATOM 1740 O O . ALA A 1 222 ? 25.959 10.113 -2.369 1.00 95.00 222 ALA A O 1
ATOM 1741 N N . PRO A 1 223 ? 26.651 10.918 -4.346 1.00 92.94 223 PRO A N 1
ATOM 1742 C CA . PRO A 1 223 ? 26.983 9.612 -4.934 1.00 92.94 223 PRO A CA 1
ATOM 1743 C C . PRO A 1 223 ? 28.026 8.802 -4.144 1.00 92.94 223 PRO A C 1
ATOM 1745 O O . PRO A 1 223 ? 28.175 7.604 -4.359 1.00 92.94 223 PRO A O 1
ATOM 1748 N N . SER A 1 224 ? 28.774 9.434 -3.235 1.00 93.06 224 SER A N 1
ATOM 1749 C CA . SER A 1 224 ? 29.718 8.750 -2.343 1.00 93.06 224 SER A CA 1
ATOM 1750 C C . SER A 1 224 ? 29.052 8.118 -1.116 1.00 93.06 224 SER A C 1
ATOM 1752 O O . SER A 1 224 ? 29.672 7.288 -0.444 1.00 93.06 224 SER A O 1
ATOM 1754 N N . VAL A 1 225 ? 27.810 8.498 -0.802 1.00 92.88 225 VAL A N 1
ATOM 1755 C CA . VAL A 1 225 ? 27.061 7.964 0.336 1.00 92.88 225 VAL A CA 1
ATOM 1756 C C . VAL A 1 225 ? 26.475 6.616 -0.054 1.00 92.88 225 VAL A C 1
ATOM 1758 O O . VAL A 1 225 ? 25.563 6.525 -0.869 1.00 92.88 225 VAL A O 1
ATOM 1761 N N . HIS A 1 226 ? 26.995 5.566 0.572 1.00 88.62 226 HIS A N 1
ATOM 1762 C CA . HIS A 1 226 ? 26.471 4.216 0.435 1.00 88.62 226 HIS A CA 1
ATOM 1763 C C . HIS A 1 226 ? 25.512 3.959 1.593 1.00 88.62 226 HIS A C 1
ATOM 1765 O O . HIS A 1 226 ? 25.895 4.052 2.760 1.00 88.62 226 HIS A O 1
ATOM 1771 N N . VAL A 1 227 ? 24.254 3.681 1.265 1.00 90.25 227 VAL A N 1
ATOM 1772 C CA . VAL A 1 227 ? 23.227 3.308 2.237 1.00 90.25 227 VAL A CA 1
ATOM 1773 C C . VAL A 1 227 ? 23.007 1.808 2.120 1.00 90.25 227 VAL A C 1
ATOM 1775 O O . VAL A 1 227 ? 22.673 1.319 1.041 1.00 90.25 227 VAL A O 1
ATOM 1778 N N . GLU A 1 228 ? 23.204 1.100 3.228 1.00 87.38 228 GLU A N 1
ATOM 1779 C CA . GLU A 1 228 ? 23.023 -0.351 3.307 1.00 87.38 228 GLU A CA 1
ATOM 1780 C C . GLU A 1 228 ? 21.587 -0.762 2.945 1.00 87.38 228 GLU A C 1
ATOM 1782 O O . GLU A 1 228 ? 20.620 -0.060 3.267 1.00 87.38 228 GLU A O 1
ATOM 1787 N N . SER A 1 229 ? 21.436 -1.923 2.301 1.00 81.69 229 SER A N 1
ATOM 1788 C CA . SER A 1 229 ? 20.144 -2.474 1.856 1.00 81.69 229 SER A CA 1
ATOM 1789 C C . SER A 1 229 ? 19.098 -2.553 2.972 1.00 81.69 229 SER A C 1
ATOM 1791 O O . SER A 1 229 ? 17.915 -2.278 2.766 1.00 81.69 229 SER A O 1
ATOM 1793 N N . GLU A 1 230 ? 19.543 -2.859 4.184 1.00 84.00 230 GLU A N 1
ATOM 1794 C CA . GLU A 1 230 ? 18.733 -3.018 5.383 1.00 84.00 230 GLU A CA 1
ATOM 1795 C C . GLU A 1 230 ? 18.028 -1.711 5.763 1.00 84.00 230 GLU A C 1
ATOM 1797 O O . GLU A 1 230 ? 16.886 -1.725 6.232 1.00 84.00 230 GLU A O 1
ATOM 1802 N N . VAL A 1 231 ? 18.675 -0.566 5.522 1.00 89.00 231 VAL A N 1
ATOM 1803 C CA . VAL A 1 231 ? 18.099 0.757 5.794 1.00 89.00 231 VAL A CA 1
ATOM 1804 C C . VAL A 1 231 ? 16.953 1.041 4.825 1.00 89.00 231 VAL A C 1
ATOM 1806 O O . VAL A 1 231 ? 15.900 1.527 5.243 1.00 89.00 231 VAL A O 1
ATOM 1809 N N . TRP A 1 232 ? 17.109 0.668 3.553 1.00 90.50 232 TRP A N 1
ATOM 1810 C CA . TRP A 1 232 ? 16.059 0.800 2.541 1.00 90.50 232 TRP A CA 1
ATOM 1811 C C . TRP A 1 232 ? 14.864 -0.123 2.793 1.00 90.50 232 TRP A C 1
ATOM 1813 O O . TRP A 1 232 ? 13.731 0.213 2.443 1.00 90.50 232 TRP A O 1
ATOM 1823 N N . ASN A 1 233 ? 15.093 -1.263 3.447 1.00 88.56 233 ASN A N 1
ATOM 1824 C CA . ASN A 1 233 ? 14.044 -2.213 3.812 1.00 88.56 233 ASN A CA 1
ATOM 1825 C C . ASN A 1 233 ? 13.324 -1.866 5.124 1.00 88.56 233 ASN A C 1
ATOM 1827 O O . ASN A 1 233 ? 12.210 -2.348 5.347 1.00 88.56 233 ASN A O 1
ATOM 1831 N N . LEU A 1 234 ? 13.882 -0.978 5.956 1.00 91.00 234 LEU A N 1
ATOM 1832 C CA . LEU A 1 234 ? 13.309 -0.608 7.252 1.00 91.00 234 LEU A CA 1
ATOM 1833 C C . LEU A 1 234 ? 11.826 -0.189 7.197 1.00 91.00 234 LEU A C 1
ATOM 1835 O O . LEU A 1 234 ? 11.046 -0.697 8.010 1.00 91.00 234 LEU A O 1
ATOM 1839 N N . PRO A 1 235 ? 11.371 0.650 6.243 1.00 94.94 235 PRO A N 1
ATOM 1840 C CA . PRO A 1 235 ? 9.963 1.031 6.162 1.00 94.94 235 PRO A CA 1
ATOM 1841 C C . PRO A 1 235 ? 9.006 -0.159 6.002 1.00 94.94 235 PRO A C 1
ATOM 1843 O O . PRO A 1 235 ? 7.908 -0.130 6.560 1.00 94.94 235 PRO A O 1
ATOM 1846 N N . LYS A 1 236 ? 9.427 -1.240 5.326 1.00 90.75 236 LYS A N 1
ATOM 1847 C CA . LYS A 1 236 ? 8.627 -2.469 5.161 1.00 90.75 236 LYS A CA 1
ATOM 1848 C C . LYS A 1 236 ? 8.338 -3.117 6.522 1.00 90.75 236 LYS A C 1
ATOM 1850 O O . LYS A 1 236 ? 7.205 -3.518 6.797 1.00 90.75 236 LYS A O 1
ATOM 1855 N N . TYR A 1 237 ? 9.337 -3.159 7.407 1.00 89.69 237 TYR A N 1
ATOM 1856 C CA . TYR A 1 237 ? 9.204 -3.696 8.767 1.00 89.69 237 TYR A CA 1
ATOM 1857 C C . TYR A 1 237 ? 8.335 -2.818 9.664 1.00 89.69 237 TYR A C 1
ATOM 1859 O O . TYR A 1 237 ? 7.522 -3.332 10.441 1.00 89.69 237 TYR A O 1
ATOM 1867 N N . LEU A 1 238 ? 8.470 -1.496 9.537 1.00 93.75 238 LEU A N 1
ATOM 1868 C CA . LEU A 1 238 ? 7.644 -0.547 10.278 1.00 93.75 238 LEU A CA 1
ATOM 1869 C C . LEU A 1 238 ? 6.176 -0.657 9.854 1.00 93.75 238 LEU A C 1
ATOM 1871 O O . LEU A 1 238 ? 5.303 -0.705 10.716 1.00 93.75 238 LEU A O 1
ATOM 1875 N N . VAL A 1 239 ? 5.895 -0.831 8.558 1.00 93.56 239 VAL A N 1
ATOM 1876 C CA . VAL A 1 239 ? 4.535 -1.112 8.073 1.00 93.56 239 VAL A CA 1
ATOM 1877 C C . VAL A 1 239 ? 3.981 -2.387 8.708 1.00 93.56 239 VAL A C 1
ATOM 1879 O O . VAL A 1 239 ? 2.880 -2.358 9.251 1.00 93.56 239 VAL A O 1
ATOM 1882 N N . ALA A 1 240 ? 4.726 -3.495 8.696 1.00 89.50 240 ALA A N 1
ATOM 1883 C CA . ALA A 1 240 ? 4.261 -4.749 9.295 1.00 89.50 240 ALA A CA 1
ATOM 1884 C C . ALA A 1 240 ? 3.953 -4.597 10.791 1.00 89.50 240 ALA A C 1
ATOM 1886 O O . ALA A 1 240 ? 2.904 -5.032 11.271 1.00 89.50 240 ALA A O 1
ATOM 1887 N N . THR A 1 241 ? 4.852 -3.931 11.513 1.00 90.38 241 THR A N 1
ATOM 1888 C CA . THR A 1 241 ? 4.709 -3.655 12.945 1.00 90.38 241 THR A CA 1
ATOM 1889 C C . THR A 1 241 ? 3.500 -2.765 13.217 1.00 90.38 241 THR A C 1
ATOM 1891 O O . THR A 1 241 ? 2.705 -3.059 14.107 1.00 90.38 241 THR A O 1
ATOM 1894 N N . GLY A 1 242 ? 3.313 -1.717 12.414 1.00 91.56 242 GLY A N 1
ATOM 1895 C CA . GLY A 1 242 ? 2.167 -0.823 12.501 1.00 91.56 242 GLY A CA 1
ATOM 1896 C C . GLY A 1 242 ? 0.846 -1.537 12.254 1.00 91.56 242 GLY A C 1
ATOM 1897 O O . GLY A 1 242 ? -0.091 -1.367 13.026 1.00 91.56 242 GLY A O 1
ATOM 1898 N N . MET A 1 243 ? 0.794 -2.415 11.251 1.00 88.06 243 MET A N 1
ATOM 1899 C CA . MET A 1 243 ? -0.389 -3.225 10.966 1.00 88.06 243 MET A CA 1
ATOM 1900 C C . MET A 1 243 ? -0.758 -4.140 12.141 1.00 88.06 243 MET A C 1
ATOM 1902 O O . MET A 1 243 ? -1.937 -4.275 12.470 1.00 88.06 243 MET A O 1
ATOM 1906 N N . ILE A 1 244 ? 0.239 -4.752 12.790 1.00 87.38 244 ILE A N 1
ATOM 1907 C CA . ILE A 1 244 ? 0.026 -5.550 14.004 1.00 87.38 244 ILE A CA 1
ATOM 1908 C C . ILE A 1 244 ? -0.463 -4.655 15.148 1.00 87.38 244 ILE A C 1
ATOM 1910 O O . ILE A 1 244 ? -1.408 -5.026 15.838 1.00 87.38 244 ILE A O 1
ATOM 1914 N N . LEU A 1 245 ? 0.124 -3.469 15.327 1.00 90.50 245 LEU A N 1
ATOM 1915 C CA . LEU A 1 245 ? -0.295 -2.515 16.353 1.00 90.50 245 LEU A CA 1
ATOM 1916 C C . LEU A 1 245 ? -1.752 -2.071 16.154 1.00 90.50 245 LEU A C 1
ATOM 1918 O O . LEU A 1 245 ? -2.540 -2.176 17.087 1.00 90.50 245 LEU A O 1
ATOM 1922 N N . THR A 1 246 ? -2.139 -1.668 14.940 1.00 88.94 246 THR A N 1
ATOM 1923 C CA . THR A 1 246 ? -3.528 -1.311 14.612 1.00 88.94 246 THR A CA 1
ATOM 1924 C C . THR A 1 246 ? -4.488 -2.465 14.898 1.00 88.94 246 THR A C 1
ATOM 1926 O O . THR A 1 246 ? -5.557 -2.248 15.464 1.00 88.94 246 THR A O 1
ATOM 1929 N N . LEU A 1 247 ? -4.107 -3.703 14.559 1.00 85.06 247 LEU A N 1
ATOM 1930 C CA . LEU A 1 247 ? -4.918 -4.881 14.870 1.00 85.06 247 LEU A CA 1
ATOM 1931 C C . LEU A 1 247 ? -5.081 -5.087 16.382 1.00 85.06 247 LEU A C 1
ATOM 1933 O O . LEU A 1 247 ? -6.179 -5.396 16.844 1.00 85.06 247 LEU A O 1
ATOM 1937 N N . LEU A 1 248 ? -3.999 -4.954 17.150 1.00 86.25 248 LEU A N 1
ATOM 1938 C CA . LEU A 1 248 ? -4.032 -5.123 18.601 1.00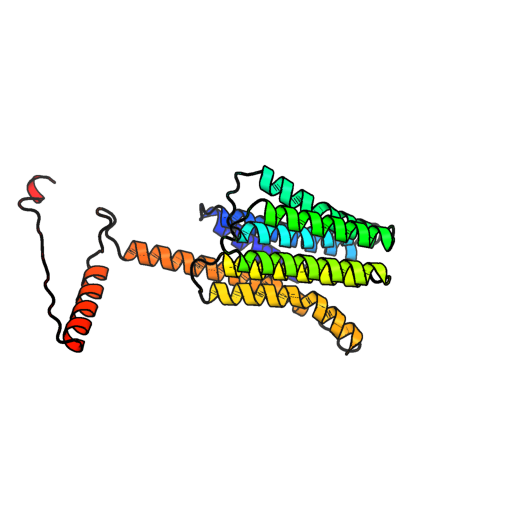 86.25 248 LEU A CA 1
ATOM 1939 C C . LEU A 1 248 ? -4.888 -4.042 19.268 1.00 86.25 248 LEU A C 1
ATOM 1941 O O . LEU A 1 248 ? -5.697 -4.372 20.128 1.00 86.25 248 LEU A O 1
ATOM 1945 N N . GLU A 1 249 ? -4.777 -2.786 18.837 1.00 89.50 249 GLU A N 1
ATOM 1946 C CA . GLU A 1 249 ? -5.618 -1.680 19.316 1.00 89.50 249 GLU A CA 1
ATOM 1947 C C . GLU A 1 249 ? -7.109 -1.938 19.038 1.00 89.50 249 GLU A C 1
ATOM 1949 O O . GLU A 1 249 ? -7.953 -1.726 19.912 1.00 89.50 249 GLU A O 1
ATOM 1954 N N . GLU A 1 250 ? -7.445 -2.448 17.849 1.00 84.38 250 GLU A N 1
ATOM 1955 C CA . GLU A 1 250 ? -8.823 -2.802 17.495 1.00 84.38 250 GLU A CA 1
ATOM 1956 C C . GLU A 1 250 ? -9.345 -3.950 18.375 1.00 84.38 250 GLU A C 1
ATOM 1958 O O . GLU A 1 250 ? -10.452 -3.873 18.908 1.00 84.38 250 GLU A O 1
ATOM 1963 N N . GLN A 1 251 ? -8.533 -4.989 18.606 1.00 85.44 251 GLN A N 1
ATOM 1964 C CA . GLN A 1 251 ? -8.899 -6.094 19.499 1.00 85.44 251 GLN A CA 1
ATOM 1965 C C . GLN A 1 251 ? -9.055 -5.652 20.955 1.00 85.44 251 GLN A C 1
ATOM 1967 O O . GLN A 1 251 ? -9.990 -6.096 21.620 1.00 85.44 251 GLN A O 1
ATOM 1972 N N . MET A 1 252 ? -8.171 -4.781 21.448 1.00 88.00 252 MET A N 1
ATOM 1973 C CA . MET A 1 252 ? -8.280 -4.207 22.790 1.00 88.00 252 MET A CA 1
ATOM 1974 C C . MET A 1 252 ? -9.569 -3.400 22.933 1.00 88.00 252 MET A C 1
ATOM 1976 O O . MET A 1 252 ? -10.287 -3.595 23.908 1.00 88.00 252 MET A O 1
ATOM 1980 N N . THR A 1 253 ? -9.907 -2.576 21.939 1.00 86.31 253 THR A N 1
ATOM 1981 C CA . THR A 1 253 ? -11.156 -1.799 21.932 1.00 86.31 253 THR A CA 1
ATOM 1982 C C . THR A 1 253 ? -12.379 -2.716 22.018 1.00 86.31 253 THR A C 1
ATOM 1984 O O . THR A 1 253 ? -13.231 -2.533 22.884 1.00 86.31 253 THR A O 1
ATOM 1987 N N . VAL A 1 254 ? -12.433 -3.764 21.189 1.00 82.62 254 VAL A N 1
ATOM 1988 C CA . VAL A 1 254 ? -13.533 -4.746 21.209 1.00 82.62 254 VAL A CA 1
ATOM 1989 C C . VAL A 1 254 ? -13.605 -5.493 22.547 1.00 82.62 254 VAL A C 1
ATOM 1991 O O . VAL A 1 254 ? -14.692 -5.713 23.079 1.00 82.62 254 VAL A O 1
ATOM 1994 N N . ALA A 1 255 ? -12.461 -5.879 23.117 1.00 85.56 255 ALA A N 1
ATOM 1995 C CA . ALA A 1 255 ? -12.408 -6.560 24.409 1.00 85.56 255 ALA A CA 1
ATOM 1996 C C . ALA A 1 255 ? -12.854 -5.649 25.564 1.00 85.56 255 ALA A C 1
ATOM 1998 O O . ALA A 1 255 ? -13.541 -6.105 26.479 1.00 85.56 255 ALA A O 1
ATOM 1999 N N . GLU A 1 256 ? -12.497 -4.365 25.526 1.00 84.94 256 GLU A N 1
ATOM 2000 C CA . GLU A 1 256 ? -12.960 -3.373 26.494 1.00 84.94 256 GLU A CA 1
ATOM 2001 C C . GLU A 1 256 ? -14.469 -3.151 26.405 1.00 84.94 256 GLU A C 1
ATOM 2003 O O . GLU A 1 256 ? -15.126 -3.107 27.447 1.00 84.94 256 GLU A O 1
ATOM 2008 N N . GLU A 1 257 ? -15.024 -3.056 25.194 1.00 80.50 257 GLU A N 1
ATOM 2009 C CA . GLU A 1 257 ? -16.469 -2.940 24.973 1.00 80.50 257 GLU A CA 1
ATOM 2010 C C . GLU A 1 257 ? -17.219 -4.163 25.512 1.00 80.50 257 GLU A C 1
ATOM 2012 O O . GLU A 1 257 ? -18.189 -4.003 26.258 1.00 80.50 257 GLU A O 1
ATOM 2017 N N . ALA A 1 258 ? -16.736 -5.375 25.218 1.00 81.12 258 ALA A N 1
ATOM 2018 C CA . ALA A 1 258 ? -17.309 -6.616 25.740 1.00 81.12 258 ALA A CA 1
ATOM 2019 C C . ALA A 1 258 ? -17.229 -6.676 27.275 1.00 81.12 258 ALA A C 1
ATOM 2021 O O . ALA A 1 258 ? -18.217 -6.946 27.947 1.00 81.12 258 ALA A O 1
ATOM 2022 N N . ALA A 1 259 ? -16.088 -6.309 27.866 1.00 86.12 259 ALA A N 1
ATOM 2023 C CA . ALA A 1 259 ? -15.908 -6.292 29.319 1.00 86.12 259 ALA A CA 1
ATOM 2024 C C . ALA A 1 259 ? -16.689 -5.170 30.038 1.00 86.12 259 ALA A C 1
ATOM 2026 O O . ALA A 1 259 ? -16.613 -5.052 31.269 1.00 86.12 259 ALA A O 1
ATOM 2027 N N . GLN A 1 260 ? -17.377 -4.287 29.313 1.00 88.25 260 GLN A N 1
ATOM 2028 C CA . GLN A 1 260 ? -18.200 -3.203 29.859 1.00 88.25 260 GLN A CA 1
ATOM 2029 C C . GLN A 1 260 ? -19.707 -3.479 29.779 1.00 88.25 260 GLN A C 1
ATOM 2031 O O . GLN A 1 260 ? -20.480 -2.741 30.394 1.00 88.25 260 GLN A O 1
ATOM 2036 N N . HIS A 1 261 ? -20.129 -4.538 29.093 1.00 89.19 261 HIS A N 1
ATOM 2037 C CA . HIS A 1 261 ? -21.533 -4.921 28.967 1.00 89.19 261 HIS A CA 1
ATOM 2038 C C . HIS A 1 261 ? -21.789 -6.272 29.648 1.00 89.19 261 HIS A C 1
ATOM 2040 O O . HIS A 1 261 ? -20.859 -7.016 29.951 1.00 89.19 261 HIS A O 1
ATOM 2046 N N . ASP A 1 262 ? -23.041 -6.518 30.017 1.00 90.62 262 ASP A N 1
ATOM 2047 C CA . ASP A 1 262 ? -23.519 -7.800 30.526 1.00 90.62 262 ASP A CA 1
ATOM 2048 C C . ASP A 1 262 ? -23.917 -8.694 29.345 1.00 90.62 262 ASP A C 1
ATOM 2050 O O . ASP A 1 262 ? -24.717 -8.284 28.503 1.00 90.62 262 ASP A O 1
ATOM 2054 N N . ASP A 1 263 ? -23.366 -9.907 29.279 1.00 85.81 263 ASP A N 1
ATOM 2055 C CA . ASP A 1 263 ? -23.534 -10.801 28.125 1.00 85.81 263 ASP A CA 1
ATOM 2056 C C . ASP A 1 263 ? -24.987 -11.264 27.923 1.00 85.81 263 ASP A C 1
ATOM 2058 O O . ASP A 1 263 ? -25.397 -11.529 26.793 1.00 85.81 263 ASP A O 1
ATOM 2062 N N . LEU A 1 264 ? -25.778 -11.366 29.002 1.00 89.56 264 LEU A N 1
ATOM 2063 C CA . LEU A 1 264 ? -27.163 -11.843 28.942 1.00 89.56 264 LEU A CA 1
ATOM 2064 C C . LEU A 1 264 ? -28.114 -10.771 28.398 1.00 89.56 264 LEU A C 1
ATOM 2066 O O . LEU A 1 264 ? -29.041 -11.083 27.651 1.00 89.56 264 LEU A O 1
ATOM 2070 N N . THR A 1 265 ? -27.910 -9.515 28.795 1.00 90.44 265 THR A N 1
ATOM 2071 C CA . THR A 1 265 ? -28.850 -8.416 28.520 1.00 90.44 265 THR A CA 1
ATOM 2072 C C . THR A 1 265 ? -28.352 -7.416 27.477 1.00 90.44 265 THR A C 1
ATOM 2074 O O . THR A 1 265 ? -29.151 -6.646 26.944 1.00 90.44 265 THR A O 1
ATOM 2077 N N . GLY A 1 266 ? -27.046 -7.383 27.194 1.00 88.81 266 GLY A N 1
ATOM 2078 C CA . GLY A 1 266 ? -26.402 -6.359 26.364 1.00 88.81 266 GLY A CA 1
ATOM 2079 C C . GLY A 1 266 ? -26.365 -4.965 27.006 1.00 88.81 266 GLY A C 1
ATOM 2080 O O . GLY A 1 266 ? -25.903 -4.012 26.376 1.00 88.81 266 GLY A O 1
ATOM 2081 N N . LEU A 1 267 ? -26.851 -4.815 28.244 1.00 92.38 267 LEU A N 1
ATOM 2082 C CA . LEU A 1 267 ? -26.830 -3.553 28.984 1.00 92.38 267 LEU A CA 1
ATOM 2083 C C . LEU A 1 267 ? -25.438 -3.291 29.584 1.00 92.38 267 LEU A C 1
ATOM 2085 O O . LEU A 1 267 ? -24.670 -4.232 29.783 1.00 92.38 267 LEU A O 1
ATOM 2089 N N . PRO A 1 268 ? -25.087 -2.029 29.906 1.00 91.81 268 PRO A N 1
ATOM 2090 C CA . PRO A 1 268 ? -23.888 -1.722 30.679 1.00 91.81 268 PRO A CA 1
ATOM 209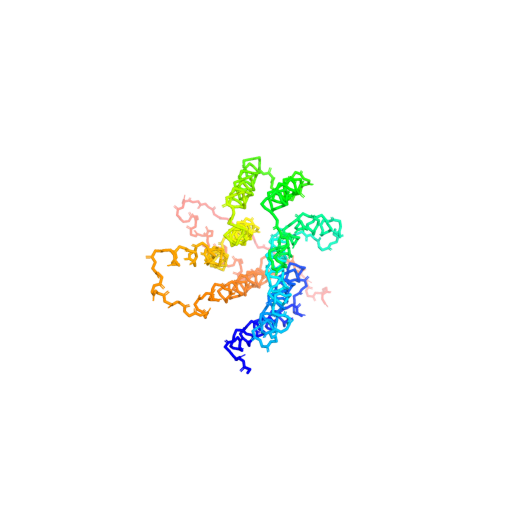1 C C . PRO A 1 268 ? -23.816 -2.563 31.953 1.00 91.81 268 PRO A C 1
ATOM 2093 O O . PRO A 1 268 ? -24.753 -2.571 32.752 1.00 91.81 268 PRO A O 1
ATOM 2096 N N . ASN A 1 269 ? -22.693 -3.242 32.171 1.00 93.44 269 ASN A N 1
ATOM 2097 C CA . ASN A 1 269 ? -22.500 -4.006 33.394 1.00 93.44 269 ASN A CA 1
ATOM 2098 C C . ASN A 1 269 ? -22.275 -3.081 34.598 1.00 93.44 269 ASN A C 1
ATOM 2100 O O . ASN A 1 269 ? -22.065 -1.872 34.460 1.00 93.44 269 ASN A O 1
ATOM 2104 N N . ARG A 1 270 ? -22.268 -3.661 35.804 1.00 91.38 270 ARG A N 1
ATOM 2105 C CA . ARG A 1 270 ? -22.109 -2.905 37.056 1.00 91.38 270 ARG A CA 1
ATOM 2106 C C . ARG A 1 270 ? -20.867 -2.005 37.060 1.00 91.38 270 ARG A C 1
ATOM 2108 O O . ARG A 1 270 ? -20.944 -0.866 37.499 1.00 91.38 270 ARG A O 1
ATOM 2115 N N . ARG A 1 271 ? -19.748 -2.474 36.498 1.00 89.69 271 ARG A N 1
ATOM 2116 C CA . ARG A 1 271 ? -18.505 -1.693 36.414 1.00 89.69 271 ARG A CA 1
ATOM 2117 C C . ARG A 1 271 ? -18.665 -0.456 35.524 1.00 89.69 271 ARG A C 1
ATOM 2119 O O . ARG A 1 271 ? -18.211 0.625 35.900 1.00 89.69 271 ARG A O 1
ATOM 2126 N N . LEU A 1 272 ? -19.294 -0.595 34.352 1.00 91.44 272 LEU A N 1
ATOM 2127 C CA . LEU A 1 272 ? -19.569 0.546 33.474 1.00 91.44 272 LEU A CA 1
ATOM 2128 C C . LEU A 1 272 ? -20.612 1.492 34.095 1.00 91.44 272 LEU A C 1
ATOM 2130 O O . LEU A 1 272 ? -20.453 2.710 33.996 1.00 91.44 272 LEU A O 1
ATOM 2134 N N . PHE A 1 273 ? -21.634 0.951 34.764 1.00 94.12 273 PHE A N 1
ATOM 2135 C CA . PHE A 1 273 ? -22.620 1.729 35.519 1.00 94.12 273 PHE A CA 1
ATOM 2136 C C . PHE A 1 273 ? -21.952 2.600 36.592 1.00 94.12 273 PHE A C 1
ATOM 2138 O O . PHE A 1 273 ? -22.128 3.817 36.563 1.00 94.12 273 PHE A O 1
ATOM 2145 N N . ASP A 1 274 ? -21.119 2.017 37.459 1.00 93.38 274 ASP A N 1
ATOM 2146 C CA . ASP A 1 274 ? -20.437 2.739 38.541 1.00 93.38 274 ASP A CA 1
ATOM 2147 C C . ASP A 1 274 ? -19.555 3.873 37.984 1.00 93.38 274 ASP A C 1
ATOM 2149 O O . ASP A 1 274 ? -19.576 5.004 38.477 1.00 93.38 274 ASP A O 1
ATOM 2153 N N . ARG A 1 275 ? -18.834 3.611 36.883 1.00 92.12 275 ARG A N 1
ATOM 2154 C CA . ARG A 1 275 ? -18.018 4.626 36.197 1.00 92.12 275 ARG A CA 1
ATOM 2155 C C . ARG A 1 275 ? -18.867 5.779 35.650 1.00 92.12 275 ARG A C 1
ATOM 2157 O O . ARG A 1 275 ? -18.488 6.940 35.817 1.00 92.12 275 ARG A O 1
ATOM 2164 N N . ARG A 1 276 ? -19.994 5.486 34.989 1.00 93.38 276 ARG A N 1
ATOM 2165 C CA . ARG A 1 276 ? -20.898 6.517 34.445 1.00 93.38 276 ARG A CA 1
ATOM 2166 C C . ARG A 1 276 ? -21.590 7.307 35.553 1.00 93.38 276 ARG A C 1
ATOM 2168 O O . ARG A 1 276 ? -21.732 8.519 35.418 1.00 93.38 276 ARG A O 1
ATOM 2175 N N . LEU A 1 277 ? -21.956 6.650 36.652 1.00 94.50 277 LEU A N 1
ATOM 2176 C CA . LEU A 1 277 ? -22.561 7.289 37.816 1.00 94.50 277 LEU A CA 1
ATOM 2177 C C . LEU A 1 277 ? -21.607 8.326 38.430 1.00 94.50 277 LEU A C 1
ATOM 2179 O O . LEU A 1 277 ? -21.999 9.474 38.632 1.00 94.50 277 LEU A O 1
ATOM 2183 N N . LEU A 1 278 ? -20.332 7.972 38.628 1.00 94.31 278 LEU A N 1
ATOM 2184 C CA . LEU A 1 278 ? -19.304 8.905 39.115 1.00 94.31 278 LEU A CA 1
ATOM 2185 C C . LEU A 1 278 ? -19.087 10.099 38.170 1.00 94.31 278 LEU A C 1
ATOM 2187 O O . LEU A 1 278 ? -18.972 11.238 38.625 1.00 94.31 278 LEU A O 1
ATOM 2191 N N . GLN A 1 279 ? -19.060 9.863 36.853 1.00 93.44 279 GLN A N 1
ATOM 2192 C CA . GLN A 1 279 ? -18.949 10.944 35.864 1.00 93.44 279 GLN A CA 1
ATOM 2193 C C . GLN A 1 279 ? -20.150 11.890 35.911 1.00 93.44 279 GLN A C 1
ATOM 2195 O O . GLN A 1 279 ? -19.971 13.109 35.876 1.00 93.44 279 GLN A O 1
ATOM 2200 N N . ALA A 1 280 ? -21.360 11.340 36.012 1.00 93.06 280 ALA A N 1
ATOM 2201 C CA . ALA A 1 280 ? -22.577 12.125 36.125 1.00 93.06 280 ALA A CA 1
ATOM 2202 C C . ALA A 1 280 ? -22.579 12.958 37.418 1.00 93.06 280 ALA A C 1
ATOM 2204 O O . ALA A 1 280 ? -22.985 14.119 37.383 1.00 93.06 280 ALA A O 1
ATOM 2205 N N . PHE A 1 281 ? -22.076 12.412 38.534 1.00 93.81 281 PHE A N 1
ATOM 2206 C CA . PHE A 1 281 ? -21.958 13.147 39.798 1.00 93.81 281 PHE A CA 1
ATOM 2207 C C . PHE A 1 281 ? -21.015 14.340 39.651 1.00 93.81 281 PHE A C 1
ATOM 2209 O O . PHE A 1 281 ? -21.400 15.463 39.963 1.00 93.81 281 PHE A O 1
ATOM 2216 N N . ALA A 1 282 ? -19.820 14.125 39.094 1.00 93.75 282 ALA A N 1
ATOM 2217 C CA . ALA A 1 282 ? -18.852 15.198 38.870 1.00 93.75 282 ALA A CA 1
ATOM 2218 C C . ALA A 1 282 ? -19.365 16.274 37.894 1.00 93.75 282 ALA A C 1
ATOM 2220 O O . ALA A 1 282 ? -19.014 17.448 38.011 1.00 93.75 282 ALA A O 1
ATOM 2221 N N . LEU A 1 283 ? -20.177 15.893 36.902 1.00 94.12 283 LEU A N 1
ATOM 2222 C CA . LEU A 1 283 ? -20.796 16.845 35.981 1.00 94.12 283 LEU A CA 1
ATOM 2223 C C . LEU A 1 283 ? -21.877 17.683 36.676 1.00 94.12 283 LEU A C 1
ATOM 2225 O O . LEU A 1 283 ? -21.896 18.900 36.494 1.00 94.12 283 LEU A O 1
ATOM 2229 N N . ALA A 1 284 ? -22.749 17.052 37.466 1.00 93.88 284 ALA A N 1
ATOM 2230 C CA . ALA A 1 284 ? -23.789 17.739 38.229 1.00 93.88 284 ALA A CA 1
ATOM 2231 C C . ALA A 1 284 ? -23.179 18.724 39.238 1.00 93.88 284 ALA A C 1
ATOM 2233 O O . ALA A 1 284 ? -23.593 19.879 39.274 1.00 93.88 284 ALA A O 1
ATOM 2234 N N . ASP A 1 285 ? -22.131 18.306 39.951 1.00 92.62 285 ASP A N 1
ATOM 2235 C CA . ASP A 1 285 ? -21.406 19.137 40.918 1.00 92.62 285 ASP A CA 1
ATOM 2236 C C . ASP A 1 285 ? -20.794 20.387 40.259 1.00 92.62 285 ASP A C 1
ATOM 2238 O O . ASP A 1 285 ? -21.023 21.513 40.696 1.00 92.62 285 ASP A O 1
ATOM 2242 N N . ARG A 1 286 ? -20.111 20.222 39.115 1.00 93.75 286 ARG A N 1
ATOM 2243 C CA . ARG A 1 286 ? -19.500 21.347 38.380 1.00 93.75 286 ARG A CA 1
ATOM 2244 C C . ARG A 1 286 ? -20.500 22.295 37.721 1.00 93.75 286 ARG A C 1
ATOM 2246 O O . ARG A 1 286 ? -20.195 23.470 37.555 1.00 93.75 286 ARG A O 1
ATOM 2253 N N . SER A 1 287 ? -21.646 21.788 37.273 1.00 93.56 287 SER A N 1
ATOM 2254 C CA . SER A 1 287 ? -22.648 22.583 36.546 1.00 93.56 287 SER A CA 1
ATOM 2255 C C . SER A 1 287 ? -23.750 23.147 37.446 1.00 93.56 287 SER A C 1
ATOM 2257 O O . SER A 1 287 ? -24.614 23.872 36.956 1.00 93.56 287 SER A O 1
ATOM 2259 N N . GLY A 1 288 ? -23.760 22.796 38.739 1.00 91.19 288 GLY A N 1
ATOM 2260 C CA . GLY A 1 288 ? -24.903 23.039 39.626 1.00 91.19 288 GLY A CA 1
ATOM 2261 C C . GLY A 1 288 ? -26.175 22.296 39.187 1.00 91.19 288 GLY A C 1
ATOM 2262 O O . GLY A 1 288 ? -27.283 22.666 39.578 1.00 91.19 288 GLY A O 1
ATOM 2263 N N . GLY A 1 289 ? -26.031 21.282 38.329 1.00 91.69 289 GLY A N 1
ATOM 2264 C CA . GLY A 1 289 ? -27.124 20.481 37.793 1.00 91.69 289 GLY A CA 1
ATOM 2265 C C . GLY A 1 289 ? -27.675 19.479 38.810 1.00 91.69 289 GLY A C 1
ATOM 2266 O O . GLY A 1 289 ? -27.105 19.246 39.872 1.00 91.69 289 GLY A O 1
ATOM 2267 N N . ARG A 1 290 ? -28.801 18.842 38.471 1.00 89.25 290 ARG A N 1
ATOM 2268 C CA . ARG A 1 290 ? -29.401 17.758 39.267 1.00 89.25 290 ARG A CA 1
ATOM 2269 C C . ARG A 1 290 ? -29.318 16.438 38.508 1.00 89.25 290 ARG A C 1
ATOM 2271 O O . ARG A 1 290 ? -29.439 16.420 37.286 1.00 89.25 290 ARG A O 1
ATOM 2278 N N . MET A 1 291 ? -29.157 15.342 39.240 1.00 91.38 291 MET A N 1
ATOM 2279 C CA . MET A 1 291 ? -29.182 13.976 38.712 1.00 91.38 291 MET A CA 1
ATOM 2280 C C . MET A 1 291 ? -30.271 13.169 39.427 1.00 91.38 291 MET A C 1
ATOM 2282 O O . MET A 1 291 ? -30.548 13.414 40.599 1.00 91.38 291 MET A O 1
ATOM 2286 N N . ALA A 1 292 ? -30.858 12.195 38.733 1.00 92.31 292 ALA A N 1
ATOM 2287 C CA . ALA A 1 292 ? -31.717 11.171 39.315 1.00 92.31 292 ALA A CA 1
ATOM 2288 C C . ALA A 1 292 ? -31.185 9.774 38.959 1.00 92.31 292 ALA A C 1
ATOM 2290 O O . ALA A 1 292 ? -30.645 9.577 37.870 1.00 92.31 292 ALA A O 1
ATOM 2291 N N . LEU A 1 293 ? -31.363 8.815 39.870 1.00 93.62 293 LEU A N 1
ATOM 2292 C CA . LEU A 1 293 ? -31.034 7.404 39.675 1.00 93.62 293 LEU A CA 1
ATOM 2293 C C . LEU A 1 293 ? -32.298 6.562 39.887 1.00 93.62 293 LEU A C 1
ATOM 2295 O O . LEU A 1 293 ? -32.997 6.746 40.881 1.00 93.62 293 LEU A O 1
ATOM 2299 N N . LEU A 1 294 ? -32.570 5.638 38.965 1.00 93.88 294 LEU A N 1
ATOM 2300 C CA . LEU A 1 294 ? -33.663 4.672 39.056 1.00 93.88 294 LEU A CA 1
ATOM 2301 C C . LEU A 1 294 ? -33.075 3.266 39.191 1.00 93.88 294 LEU A C 1
ATOM 2303 O O . LEU A 1 294 ? -32.271 2.853 38.357 1.00 93.88 294 LEU A O 1
ATOM 2307 N N . ALA A 1 295 ? -33.497 2.541 40.224 1.00 93.69 295 ALA A N 1
ATOM 2308 C CA . ALA A 1 295 ? -33.196 1.127 40.403 1.00 93.69 295 ALA A CA 1
ATOM 2309 C C . ALA A 1 295 ? -34.471 0.311 40.156 1.00 93.69 295 ALA A C 1
ATOM 2311 O O . ALA A 1 295 ? -35.536 0.661 40.663 1.00 93.69 295 ALA A O 1
ATOM 2312 N N . ILE A 1 296 ? -34.354 -0.750 39.360 1.00 93.69 296 ILE A N 1
ATOM 2313 C CA . ILE A 1 296 ? -35.444 -1.666 39.010 1.00 93.69 296 ILE A CA 1
ATOM 2314 C C . ILE A 1 296 ? -34.993 -3.067 39.420 1.00 93.69 296 ILE A C 1
ATOM 2316 O O . ILE A 1 296 ? -33.872 -3.456 39.094 1.00 93.69 296 ILE A O 1
ATOM 2320 N N . ASP A 1 297 ? -35.853 -3.804 40.118 1.00 93.38 297 ASP A N 1
ATOM 2321 C CA . ASP A 1 297 ? -35.611 -5.187 40.536 1.00 93.38 297 ASP A CA 1
ATOM 2322 C C . ASP A 1 297 ? -36.762 -6.095 40.079 1.00 93.38 297 ASP A C 1
ATOM 2324 O O . ASP A 1 297 ? -37.884 -5.626 39.864 1.00 93.38 297 ASP A O 1
ATOM 2328 N N . LEU A 1 298 ? -36.478 -7.385 39.892 1.00 92.38 298 LEU A N 1
ATOM 2329 C CA . LEU A 1 298 ? -37.468 -8.380 39.475 1.00 92.38 298 LEU A CA 1
ATOM 2330 C C . LEU A 1 298 ? -37.991 -9.158 40.686 1.00 92.38 298 LEU A C 1
ATOM 2332 O O . LEU A 1 298 ? -37.301 -10.016 41.245 1.00 92.38 298 LEU A O 1
ATOM 2336 N N . ASP A 1 299 ? -39.255 -8.929 41.037 1.00 91.62 299 ASP A N 1
ATOM 2337 C CA . ASP A 1 299 ? -39.905 -9.644 42.132 1.00 91.62 299 ASP A CA 1
ATOM 2338 C C . ASP A 1 299 ? -39.959 -11.158 41.881 1.00 91.62 299 ASP A C 1
ATOM 2340 O O . ASP A 1 299 ? -40.344 -11.629 40.810 1.00 91.62 299 ASP A O 1
ATOM 2344 N N . ARG A 1 300 ? -39.646 -11.941 42.921 1.00 89.75 300 ARG A N 1
ATOM 2345 C CA . ARG A 1 300 ? -39.771 -13.414 42.935 1.00 89.75 300 ARG A CA 1
ATOM 2346 C C . ARG A 1 300 ? -38.975 -14.153 41.846 1.00 89.75 300 ARG A C 1
ATOM 2348 O O . ARG A 1 300 ? -39.262 -15.318 41.586 1.00 89.75 300 ARG A O 1
ATOM 2355 N N . PHE A 1 301 ? -37.914 -13.558 41.294 1.00 91.06 301 PHE A N 1
ATOM 2356 C CA . PHE A 1 301 ? -37.097 -14.180 40.238 1.00 91.06 301 PHE A CA 1
ATOM 2357 C C . PHE A 1 301 ? -36.598 -15.604 40.574 1.00 91.06 301 PHE A C 1
ATOM 2359 O O . PHE A 1 301 ? -36.604 -16.487 39.720 1.00 91.06 301 PHE A O 1
ATOM 2366 N N . LYS A 1 302 ? -36.263 -15.877 41.845 1.00 84.31 302 LYS A N 1
ATOM 2367 C CA . LYS A 1 302 ? -35.834 -17.212 42.316 1.00 84.31 302 LYS A CA 1
ATOM 2368 C C . LYS A 1 302 ? -36.862 -18.339 42.130 1.00 84.31 302 LYS A C 1
ATOM 2370 O O . LYS A 1 302 ? -36.465 -19.486 42.228 1.00 84.31 302 LYS A O 1
ATOM 2375 N N . GLN A 1 303 ? -38.151 -18.039 41.960 1.00 88.31 303 GLN A N 1
ATOM 2376 C CA . GLN A 1 303 ? -39.196 -19.059 41.760 1.00 88.31 303 GLN A CA 1
ATOM 2377 C C . GLN A 1 303 ? -39.348 -19.469 40.288 1.00 88.31 303 GLN A C 1
ATOM 2379 O O . GLN A 1 303 ? -40.042 -20.439 39.999 1.00 88.31 303 GLN A O 1
ATOM 2384 N N . ILE A 1 304 ? -38.759 -18.693 39.373 1.00 83.50 304 ILE A N 1
ATOM 2385 C CA . ILE A 1 304 ? -38.812 -18.917 37.924 1.00 83.50 304 ILE A CA 1
ATOM 2386 C C . ILE A 1 304 ? -37.579 -19.706 37.452 1.00 83.50 304 ILE A C 1
ATOM 2388 O O . ILE A 1 304 ? -37.701 -20.504 36.526 1.00 83.50 304 ILE A O 1
ATOM 2392 N N . ASN A 1 305 ? -36.420 -19.476 38.084 1.00 70.38 305 ASN A N 1
ATOM 2393 C CA . ASN A 1 305 ? -35.204 -20.288 37.921 1.00 70.38 305 ASN A CA 1
ATOM 2394 C C . ASN A 1 305 ? -35.353 -21.668 38.564 1.00 70.38 305 ASN A C 1
ATOM 2396 O O . ASN A 1 305 ? -34.843 -22.637 37.962 1.00 70.38 305 ASN A O 1
#

InterPro domains:
  IPR000160 GGDEF domain [PF00990] (259-305)
  IPR000160 GGDEF domain [PS50887] (289-305)
  IPR000160 GGDEF domain [TIGR00254] (256-305)
  IPR029787 Nucleotide cyclase [SSF55073] (264-305)
  IPR043128 Reverse transcriptase/Diguanylate cyclase domain [G3DSA:3.30.70.270] (246-305)
  IPR052163 Diguanylate Cyclase/Regulatory Protein [PTHR46663] (251-305)

Sequence (305 aa):
MSLYLLPDFLAIGGLFAIFVSLLRRTRQTRMRSWALGWALLLTHILAEFVAVNIHTASDAAYAVASIMLLLASVAFIWAALEAPLQHWRFLARLAAVELPDVVFIVLLFSNAGTPVAYVTLSIAGALGSLLLVRSGARVSDRKERWVFVLGILFAYSAQAALSAYGHPDYAFDWMLCWHYLAVATLFWRSARHVTPGTVFTTLSFVAWASVFPVAELLHVLAPSVHVESEVWNLPKYLVATGMILTLLEEQMTVAEEAAQHDDLTGLPNRRLFDRRLLQAFALADRSGGRMALLAIDLDRFKQIN

Secondary structure (DSSP, 8-state):
---TTHHHHHHHHHHHHHHHHHHHH---HHHHHHHHHHHHHHHHHHHHHHHHH-GGGHHHHHHHHHHHHHHHHHHHHHHHTT--TT-HHHHHHHHHHHHHHHHHHHHHHTT---HHHHHHHHHHHHHHHHHHHHH-SS---HHHHHHHHHHHHHHHHHHHHHHHTT-HHHHHHHHHHHHHHHHHHHHHHH-SS--HHHHHHHHHHHHHHHHHHHHHHHHHH-TT----HHHHHHHHHHHHHHHHHHHHHHHHHHHHHHTTB-TTT-SBPHHHHHHHHHHHHHHHHHHT----------TTGGGT-

Radius of gyration: 25.31 Å; chains: 1; bounding box: 70×43×70 Å

pLDDT: mean 88.85, std 9.14, range [51.66, 98.38]

Foldseek 3Di:
DDCLLVVVLCLLVVLLVVLVVVVVVDPQPLSVLLSQLSVLQNQLSVLCVCLVPPVVCNLVSNLSSLVSLLVSLLSLLVSLLSPPPPPVVLVVLSVQLCVLVSVLSVCVSVVNDALVSQLVSLVSSLVSQLVSLVVDRPPPDPVVSVVSNVLSCVLSVVLSVCSNVVRNVLSSLSNSLSSLLSSLVSNLVSDPDDDPLSVQLSVLSNVLSVLSVVVVVCCVPPVVDDDDPVVNCVSVSSNSVSVVVVVVVVVVVVVVQVVQADPVPRHGDPVVVVVVVVVVVVVCVVVVHDDDDDDDDDPPPVVVD